Protein AF-E3RKB3-F1 (afdb_monomer_lite)

Organism: Pyrenophora teres f. teres (strain 0-1) (NCBI:txid861557)

Sequence (243 aa):
MAPPEIPTSLPSTELIAYSNAHNLIAEAATLCTIPTLTTMILAMVMAIATLICIILQVPLGLGKYTSVIQMDPVKYQHLLKTRYAHQIICNAAVTIMKISVAHFLLRFATMKAYRVIFYCLNSFLLAFMLACTGTLVRPAQFNYVSWNFGLRLPPLGNSTAKWFSKTTFGEFALFNAVINCLIDFLLAILPVPLIWQISLNLRTRISLLVILSLEIFAGATGVFRATVSNTTLQDPRRFVHNK

Foldseek 3Di:
DPDPDDPPPDPPVVVVVVVVVVVVVVVVVVVLCVVLVVLVVVLVVLVVVLVVLVVVLVVLQVPHDPVVSVVDLVSVLVNVVSVVVSVLSVLVSVLSVLVSVLSVLLVLPPDPVLNVVSCVLSVVLVVVSCVVVCVVVVDDPCPPPVRDPVQVDPDPDPDPPVDDDPLNVLVSLLVNLVSQLVSLVVSLPSCPVSPVVDPDDPVVVVVSNVVSVVSNVVSVVSNVVSVVVNVVSVCPCPPDDDD

InterPro domains:
  IPR049326 Rhodopsin domain, fungi [PF20684] (39-232)
  IPR052337 Satratoxin biosynthesis SC1 cluster protein 4-like [PTHR33048] (40-230)

Secondary structure (DSSP, 8-state):
-PPPPP-TTS-HHHHHHHHHHHHHHHHHHHHHHHHHHHHHHHHHHHHHHHHHHHHHHGGGTTTS-HHHHTT-HHHHHHHHHHHHHHHHHHHHHHHHHHHHHHHHHHTT--SHHHHHHHHHHHHHHHHHHHHHHHHHH--SSHHHHTT-GGG-STTS------PPPHHHHHHHHHHHHHHHHHHHHHHHHTHHHHHHHS---HHHHHHHHHHHHHHHHHHHHHHHHHHHHHHHHH-GGGG----

Radius of gyration: 25.49 Å; chains: 1; bounding box: 71×45×79 Å

pLDDT: mean 73.85, std 14.51, range [37.0, 91.94]

Structure (mmCIF, N/CA/C/O backbone):
data_AF-E3RKB3-F1
#
_entry.id   AF-E3RKB3-F1
#
loop_
_atom_site.group_PDB
_atom_site.id
_atom_site.type_symbol
_atom_site.label_atom_id
_atom_site.label_alt_id
_atom_site.label_comp_id
_atom_site.label_asym_id
_atom_site.label_entity_id
_atom_site.label_seq_id
_atom_site.pdbx_PDB_ins_code
_atom_site.Cartn_x
_atom_site.Cartn_y
_atom_site.Cartn_z
_atom_site.occupancy
_atom_site.B_iso_or_equiv
_atom_site.auth_seq_id
_atom_site.auth_comp_id
_atom_site.auth_asym_id
_atom_site.auth_atom_id
_atom_site.pdbx_PDB_model_num
ATOM 1 N N . MET A 1 1 ? -25.109 14.553 13.840 1.00 41.03 1 MET A N 1
ATOM 2 C CA . MET A 1 1 ? -25.335 14.354 15.283 1.00 41.03 1 MET A CA 1
ATOM 3 C C . MET A 1 1 ? -25.971 15.646 15.755 1.00 41.03 1 MET A C 1
ATOM 5 O O . MET A 1 1 ? -25.297 16.664 15.675 1.00 41.03 1 MET A O 1
ATOM 9 N N . ALA A 1 2 ? -27.273 15.659 16.039 1.00 37.00 2 ALA A N 1
ATOM 10 C CA . ALA A 1 2 ? -27.906 16.858 16.587 1.00 37.00 2 ALA A CA 1
ATOM 11 C C . ALA A 1 2 ? -27.299 17.140 17.977 1.00 37.00 2 ALA A C 1
ATOM 13 O O . ALA A 1 2 ? -26.976 16.169 18.671 1.00 37.00 2 ALA A O 1
ATOM 14 N N . PRO A 1 3 ? -27.070 18.408 18.360 1.00 48.56 3 PRO A N 1
ATOM 15 C CA . PRO A 1 3 ? -26.593 18.720 19.701 1.00 48.56 3 PRO A CA 1
ATOM 16 C C . PRO A 1 3 ? -27.639 18.259 20.734 1.00 48.56 3 PRO A C 1
ATOM 18 O O . PRO A 1 3 ? -28.833 18.436 20.487 1.00 48.56 3 PRO A O 1
ATOM 21 N N . PRO A 1 4 ? -27.225 17.625 21.845 1.00 58.22 4 PRO A N 1
ATOM 22 C CA . PRO A 1 4 ? -28.147 17.235 22.907 1.00 58.22 4 PRO A CA 1
ATOM 23 C C . PRO A 1 4 ? -28.783 18.484 23.535 1.00 58.22 4 PRO A C 1
ATOM 25 O O . PRO A 1 4 ? -28.107 19.495 23.727 1.00 58.22 4 PRO A O 1
ATOM 28 N N . GLU A 1 5 ? -30.086 18.423 23.820 1.00 56.94 5 GLU A N 1
ATOM 29 C CA . GLU A 1 5 ? -30.825 19.498 24.490 1.00 56.94 5 GLU A CA 1
ATOM 30 C C . GLU A 1 5 ? -30.182 19.810 25.850 1.00 56.94 5 GLU A C 1
ATOM 32 O O . GLU A 1 5 ? -29.972 18.919 26.675 1.00 56.94 5 GLU A O 1
ATOM 37 N N . ILE A 1 6 ? -29.834 21.081 26.067 1.00 60.50 6 ILE A N 1
ATOM 38 C CA . ILE A 1 6 ? -29.227 21.563 27.311 1.00 60.50 6 ILE A CA 1
ATOM 39 C C . ILE A 1 6 ? -30.313 21.522 28.398 1.00 60.50 6 ILE A C 1
ATOM 41 O O . ILE A 1 6 ? -31.318 22.222 28.251 1.00 60.50 6 ILE A O 1
ATOM 45 N N . PRO A 1 7 ? -30.154 20.755 29.494 1.00 58.47 7 PRO A N 1
ATOM 46 C CA . PRO A 1 7 ? -31.148 20.726 30.560 1.00 58.47 7 PRO A CA 1
ATOM 47 C C . PRO A 1 7 ? -31.173 22.091 31.260 1.00 58.47 7 PRO A C 1
ATOM 49 O O . PRO A 1 7 ? -30.215 22.481 31.925 1.00 58.47 7 PRO A O 1
ATOM 52 N N . THR A 1 8 ? -32.267 22.836 31.116 1.00 61.31 8 THR A N 1
ATOM 53 C CA . THR A 1 8 ? -32.413 24.224 31.598 1.00 61.31 8 THR A CA 1
ATOM 54 C C . THR A 1 8 ? -32.574 24.359 33.120 1.00 61.31 8 THR A C 1
ATOM 56 O O . THR A 1 8 ? -32.857 25.451 33.604 1.00 61.31 8 THR A O 1
ATOM 59 N N . SER A 1 9 ? -32.407 23.279 33.892 1.00 59.91 9 SER A N 1
ATOM 60 C CA . SER A 1 9 ? -32.662 23.230 35.342 1.00 59.91 9 SER A CA 1
ATOM 61 C C . SER A 1 9 ? -31.420 22.973 36.214 1.00 59.91 9 SER A C 1
ATOM 63 O O . SER A 1 9 ? -31.573 22.713 37.406 1.00 59.91 9 SER A O 1
ATOM 65 N N . LEU A 1 10 ? -30.203 22.998 35.654 1.00 63.06 10 LEU A N 1
ATOM 66 C CA . LEU A 1 10 ? -28.964 22.729 36.404 1.00 63.06 10 LEU A CA 1
ATOM 67 C C . LEU A 1 10 ? -28.398 24.001 37.083 1.00 63.06 10 LEU A C 1
ATOM 69 O O . LEU A 1 10 ? -28.405 25.069 36.465 1.00 63.06 10 LEU A O 1
ATOM 73 N N . PRO A 1 11 ? -27.881 23.915 38.330 1.00 72.50 11 PRO A N 1
ATOM 74 C CA . PRO A 1 11 ? -27.239 25.039 39.013 1.00 72.50 11 PRO A CA 1
ATOM 75 C C . PRO A 1 11 ? -26.019 25.565 38.234 1.00 72.50 11 PRO A C 1
ATOM 77 O O . PRO A 1 11 ? -25.348 24.815 37.526 1.00 72.50 11 PRO A O 1
ATOM 80 N N . SER A 1 12 ? -25.696 26.856 38.382 1.00 71.81 12 SER A N 1
ATOM 81 C CA . SER A 1 12 ? -24.670 27.554 37.578 1.00 71.81 12 SER A CA 1
ATOM 82 C C . SER A 1 12 ? -23.284 26.894 37.598 1.00 71.81 12 SER A C 1
ATOM 84 O O . SER A 1 12 ? -22.571 26.930 36.596 1.00 71.81 12 SER A O 1
ATOM 86 N N . THR A 1 13 ? -22.910 26.244 38.699 1.00 73.38 13 THR A N 1
ATOM 87 C CA . THR A 1 13 ? -21.654 25.493 38.847 1.00 73.38 13 THR A CA 1
ATOM 88 C C . THR A 1 13 ? -21.621 24.201 38.026 1.00 73.38 13 THR A C 1
ATOM 90 O O . THR A 1 13 ? -20.601 23.897 37.407 1.00 73.38 13 THR A O 1
ATOM 93 N N . GLU A 1 14 ? -22.733 23.471 37.954 1.00 74.50 14 GLU A N 1
ATOM 94 C CA . GLU A 1 14 ? -22.861 22.244 37.154 1.00 74.50 14 GLU A CA 1
ATOM 95 C C . GLU A 1 14 ? -22.870 22.559 35.650 1.00 74.50 14 GLU A C 1
ATOM 97 O O . GLU A 1 14 ? -22.319 21.811 34.845 1.00 74.50 14 GLU A O 1
ATOM 102 N N . LEU A 1 15 ? -23.425 23.713 35.266 1.00 72.75 15 LEU A N 1
ATOM 103 C CA . LEU A 1 15 ? -23.459 24.180 33.878 1.00 72.75 15 LEU A CA 1
ATOM 104 C C . LEU A 1 15 ? -22.054 24.524 33.348 1.00 72.75 15 LEU A C 1
ATOM 106 O O . LEU A 1 15 ? -21.723 24.213 32.202 1.00 72.75 15 LEU A O 1
ATOM 110 N N . ILE A 1 16 ? -21.199 25.103 34.199 1.00 75.88 16 ILE A N 1
ATOM 111 C CA . ILE A 1 16 ? -19.784 25.365 33.889 1.00 75.88 16 ILE A CA 1
ATOM 112 C C . ILE A 1 16 ? -19.007 24.047 33.783 1.00 75.88 16 ILE A C 1
ATOM 114 O O . ILE A 1 16 ? -18.231 23.868 32.843 1.00 75.88 16 ILE A O 1
ATOM 118 N N . ALA A 1 17 ? -19.237 23.102 34.699 1.00 76.06 17 ALA A N 1
ATOM 119 C CA . ALA A 1 17 ? -18.612 21.780 34.647 1.00 76.06 17 ALA A CA 1
ATOM 120 C C . ALA A 1 17 ? -19.007 21.009 33.375 1.00 76.06 17 ALA A C 1
ATOM 122 O O . ALA A 1 17 ? -18.146 20.426 32.716 1.00 76.06 17 ALA A O 1
ATOM 123 N N . TYR A 1 18 ? -20.282 21.073 32.981 1.00 73.06 18 TYR A N 1
ATOM 124 C CA . TYR A 1 18 ? -20.785 20.464 31.752 1.00 73.06 18 TYR A CA 1
ATOM 125 C C . TYR A 1 18 ? -20.182 21.106 30.495 1.00 73.06 18 TYR A C 1
ATOM 127 O O . TYR A 1 18 ? -19.703 20.392 29.616 1.00 73.06 18 TYR A O 1
ATOM 135 N N . SER A 1 19 ? -20.128 22.441 30.429 1.00 78.12 19 SER A N 1
ATOM 136 C CA . SER A 1 19 ? -19.496 23.179 29.324 1.00 78.12 19 SER A CA 1
ATOM 137 C C . SER A 1 19 ? -18.011 22.823 29.172 1.00 78.12 19 SER A C 1
ATOM 139 O O . SER A 1 19 ? -17.543 22.502 28.078 1.00 78.12 19 SER A O 1
ATOM 141 N N . ASN A 1 20 ? -17.276 22.765 30.287 1.00 82.19 20 ASN A N 1
ATOM 142 C CA . ASN A 1 20 ? -15.864 22.386 30.296 1.00 82.19 20 ASN A CA 1
ATOM 143 C C . ASN A 1 20 ? -15.653 20.926 29.878 1.00 82.19 20 ASN A C 1
ATOM 145 O O . ASN A 1 20 ? -14.744 20.643 29.100 1.00 82.19 20 ASN A O 1
ATOM 149 N N . ALA A 1 21 ? -16.502 20.003 30.338 1.00 78.44 21 ALA A N 1
ATOM 150 C CA . ALA A 1 21 ? -16.457 18.604 29.921 1.00 78.44 21 ALA A CA 1
ATOM 151 C C . ALA A 1 21 ? -16.726 18.452 28.416 1.00 78.44 21 ALA A C 1
ATOM 153 O O . ALA A 1 21 ? -16.034 17.695 27.737 1.00 78.44 21 ALA A O 1
ATOM 154 N N . HIS A 1 22 ? -17.680 19.208 27.871 1.00 74.19 22 HIS A N 1
ATOM 155 C CA . HIS A 1 22 ? -17.987 19.200 26.442 1.00 74.19 22 HIS A CA 1
ATOM 156 C C . HIS A 1 22 ? -16.811 19.720 25.600 1.00 74.19 22 HIS A C 1
ATOM 158 O O . HIS A 1 22 ? -16.481 19.128 24.570 1.00 74.19 22 HIS A O 1
ATOM 164 N N . ASN A 1 23 ? -16.135 20.774 26.069 1.00 77.62 23 ASN A N 1
ATOM 165 C CA . ASN A 1 23 ? -14.934 21.316 25.432 1.00 77.62 23 ASN A CA 1
ATOM 166 C C . ASN A 1 23 ? -13.754 20.333 25.504 1.00 77.62 23 ASN A C 1
ATOM 168 O O . ASN A 1 23 ? -13.088 20.117 24.498 1.00 77.62 23 ASN A O 1
ATOM 172 N N . LEU A 1 24 ? -13.558 19.654 26.638 1.00 77.56 24 LEU A N 1
ATOM 173 C CA . LEU A 1 24 ? -12.548 18.600 26.809 1.00 77.56 24 LEU A CA 1
ATOM 174 C C . LEU A 1 24 ? -12.782 17.403 25.879 1.00 77.56 24 LEU A C 1
ATOM 176 O O . LEU A 1 24 ? -11.840 16.868 25.297 1.00 77.56 24 LEU A O 1
ATOM 180 N N . ILE A 1 25 ? -14.037 16.979 25.710 1.00 77.56 25 ILE A N 1
ATOM 181 C CA . ILE A 1 25 ? -14.397 15.900 24.781 1.00 77.56 25 ILE A CA 1
ATOM 182 C C . ILE A 1 25 ? -14.156 16.345 23.332 1.00 77.56 25 ILE A C 1
ATOM 184 O O . ILE A 1 25 ? -13.659 15.555 22.525 1.00 77.56 25 ILE A O 1
ATOM 188 N N . ALA A 1 26 ? -14.466 17.602 23.001 1.00 72.62 26 ALA A N 1
ATOM 189 C CA . ALA A 1 26 ? -14.193 18.172 21.687 1.00 72.62 26 ALA A CA 1
ATOM 190 C C . ALA A 1 26 ? -12.683 18.257 21.405 1.00 72.62 26 ALA A C 1
ATOM 192 O O . ALA A 1 26 ? -12.251 17.821 20.339 1.00 72.62 26 ALA A O 1
ATOM 193 N N . GLU A 1 27 ? -11.875 18.722 22.360 1.00 74.56 27 GLU A N 1
ATOM 194 C CA . GLU A 1 27 ? -10.413 18.761 22.246 1.00 74.56 27 GLU A CA 1
ATOM 195 C C . GLU A 1 27 ? -9.796 17.363 22.140 1.00 74.56 27 GLU A C 1
ATOM 197 O O . GLU A 1 27 ? -8.928 17.126 21.305 1.00 74.56 27 GLU A O 1
ATOM 202 N N . ALA A 1 28 ? -10.268 16.388 22.918 1.00 71.00 28 ALA A N 1
ATOM 203 C CA . ALA A 1 28 ? -9.791 15.011 22.806 1.00 71.00 28 ALA A CA 1
ATOM 204 C C . ALA A 1 28 ? -10.140 14.392 21.437 1.00 71.00 28 ALA A C 1
ATOM 206 O O . ALA A 1 28 ? -9.344 13.646 20.854 1.00 71.00 28 ALA A O 1
ATOM 207 N N . ALA A 1 29 ? -11.317 14.715 20.892 1.00 68.81 29 ALA A N 1
ATOM 208 C CA . ALA A 1 29 ? -11.740 14.267 19.570 1.00 68.81 29 ALA A CA 1
ATOM 209 C C . ALA A 1 29 ? -10.933 14.931 18.440 1.00 68.81 29 ALA A C 1
ATOM 211 O O . ALA A 1 29 ? -10.571 14.258 17.467 1.00 68.81 29 ALA A O 1
ATOM 212 N N . THR A 1 30 ? -10.605 16.222 18.555 1.00 67.44 30 THR A N 1
ATOM 213 C CA . THR A 1 30 ? -9.738 16.908 17.586 1.00 67.44 30 THR A CA 1
ATOM 214 C C . THR A 1 30 ? -8.313 16.365 17.658 1.00 67.44 30 THR A C 1
ATOM 216 O O . THR A 1 30 ? -7.771 15.977 16.625 1.00 67.44 30 THR A O 1
ATOM 219 N N . LEU A 1 31 ? -7.740 16.181 18.853 1.00 70.81 31 LEU A N 1
ATOM 220 C CA . LEU A 1 31 ? -6.393 15.619 19.017 1.00 70.81 31 LEU A CA 1
ATOM 221 C C . LEU A 1 31 ? -6.257 14.219 18.392 1.00 70.81 31 LEU A C 1
ATOM 223 O O . LEU A 1 31 ? -5.243 13.896 17.776 1.00 70.81 31 LEU A O 1
ATOM 227 N N . CYS A 1 32 ? -7.304 13.396 18.502 1.00 69.75 32 CYS A N 1
ATOM 228 C CA . CYS A 1 32 ? -7.340 12.049 17.931 1.00 69.75 32 CYS A CA 1
ATOM 229 C C . CYS A 1 32 ? -7.502 12.038 16.397 1.00 69.75 32 CYS A C 1
ATOM 231 O O . CYS A 1 32 ? -7.043 11.106 15.735 1.00 69.75 32 CYS A O 1
ATOM 233 N N . THR A 1 33 ? -8.122 13.066 15.805 1.00 73.50 33 THR A N 1
ATOM 234 C CA . THR A 1 33 ? -8.370 13.135 14.352 1.00 73.50 33 THR A CA 1
ATOM 235 C C . THR A 1 33 ? -7.209 13.739 13.562 1.00 73.50 33 THR A C 1
ATOM 237 O O . THR A 1 33 ? -6.981 13.326 12.423 1.00 73.50 33 THR A O 1
ATOM 240 N N . ILE A 1 34 ? -6.406 14.620 14.160 1.00 77.06 34 ILE A N 1
ATOM 241 C CA . ILE A 1 34 ? -5.202 15.203 13.540 1.00 77.06 34 ILE A CA 1
ATOM 242 C C . ILE A 1 34 ? -4.270 14.152 12.892 1.00 77.06 34 ILE A C 1
ATOM 244 O O . ILE A 1 34 ? -3.980 14.302 11.703 1.00 77.06 34 ILE A O 1
ATOM 248 N N . PRO A 1 35 ? -3.838 13.064 13.570 1.00 75.25 35 PRO A N 1
ATOM 249 C CA . PRO A 1 35 ? -2.927 12.082 12.965 1.00 75.25 35 PRO A CA 1
ATOM 250 C C . PRO A 1 35 ? -3.547 11.318 11.784 1.00 75.25 35 PRO A C 1
ATOM 252 O O . PRO A 1 35 ? -2.842 10.875 10.876 1.00 75.25 35 PRO A O 1
ATOM 255 N N . THR A 1 36 ? -4.874 11.171 11.758 1.00 78.94 36 THR A N 1
ATOM 256 C CA . THR A 1 36 ? -5.564 10.542 10.622 1.00 78.94 36 THR A CA 1
ATOM 257 C C . THR A 1 36 ? -5.598 11.463 9.404 1.00 78.94 36 THR A C 1
ATOM 259 O O . THR A 1 36 ? -5.411 11.011 8.281 1.00 78.94 36 THR A O 1
ATOM 262 N N . LEU A 1 37 ? -5.773 12.770 9.604 1.00 83.12 37 LEU A N 1
ATOM 263 C CA . LEU A 1 37 ? -5.808 13.735 8.506 1.00 83.12 37 LEU A CA 1
ATOM 264 C C . LEU A 1 37 ? -4.422 13.929 7.885 1.00 83.12 37 LEU A C 1
ATOM 266 O O . LEU A 1 37 ? -4.297 13.966 6.662 1.00 83.12 37 LEU A O 1
ATOM 270 N N . THR A 1 38 ? -3.372 13.988 8.706 1.00 85.56 38 THR A N 1
ATOM 271 C CA . THR A 1 38 ? -1.994 14.134 8.215 1.00 85.56 38 THR A CA 1
ATOM 272 C C . THR A 1 38 ? -1.552 12.929 7.387 1.00 85.56 38 THR A C 1
ATOM 274 O O . THR A 1 38 ? -0.963 13.106 6.321 1.00 85.56 38 THR A O 1
ATOM 277 N N . THR A 1 39 ? -1.884 11.710 7.821 1.00 85.88 39 THR A N 1
ATOM 278 C CA . THR A 1 39 ? -1.573 10.477 7.075 1.00 85.88 39 THR A CA 1
ATOM 279 C C . THR A 1 39 ? -2.338 10.386 5.752 1.00 85.88 39 THR A C 1
ATOM 281 O O . THR A 1 39 ? -1.745 10.009 4.740 1.00 85.88 39 THR A O 1
ATOM 284 N N . MET A 1 40 ? -3.597 10.835 5.708 1.00 87.69 40 MET A N 1
ATOM 285 C CA . MET A 1 40 ? -4.391 10.889 4.471 1.00 87.69 40 MET A CA 1
ATOM 286 C C . MET A 1 40 ? -3.845 11.905 3.462 1.00 87.69 40 MET A C 1
ATOM 288 O O . MET A 1 40 ? -3.712 11.583 2.282 1.00 87.69 40 MET A O 1
ATOM 292 N N . ILE A 1 41 ? -3.481 13.111 3.912 1.00 89.94 41 ILE A N 1
ATOM 293 C CA . ILE A 1 41 ? -2.880 14.137 3.044 1.00 89.94 41 ILE A CA 1
ATOM 294 C C . ILE A 1 41 ? -1.548 13.633 2.483 1.00 89.94 41 ILE A C 1
ATOM 296 O O . ILE A 1 41 ? -1.295 13.749 1.283 1.00 89.94 41 ILE A O 1
ATOM 300 N N . LEU A 1 42 ? -0.716 13.016 3.325 1.00 89.62 42 LEU A N 1
ATOM 301 C CA . LEU A 1 42 ? 0.558 12.450 2.893 1.00 89.62 42 LEU A CA 1
ATOM 302 C C . LEU A 1 42 ? 0.364 11.345 1.843 1.00 89.62 42 LEU A C 1
ATOM 304 O O . LEU A 1 42 ? 1.071 11.329 0.835 1.00 89.62 42 LEU A O 1
ATOM 308 N N . ALA A 1 43 ? -0.616 10.457 2.034 1.00 87.56 43 ALA A N 1
ATOM 309 C CA . ALA A 1 43 ? -0.947 9.420 1.059 1.00 87.56 43 ALA A CA 1
ATOM 310 C C . ALA A 1 43 ? -1.376 10.018 -0.293 1.00 87.56 43 ALA A C 1
ATOM 312 O O . ALA A 1 43 ? -0.926 9.548 -1.339 1.00 87.56 43 ALA A O 1
ATOM 313 N N . MET A 1 44 ? -2.176 11.091 -0.289 1.00 89.62 44 MET A N 1
ATOM 314 C CA . MET A 1 44 ? -2.581 11.790 -1.514 1.00 89.62 44 MET A CA 1
ATOM 315 C C . MET A 1 44 ? -1.390 12.405 -2.252 1.00 89.62 44 MET A C 1
ATOM 317 O O . MET A 1 44 ? -1.258 12.219 -3.461 1.00 89.62 44 MET A O 1
ATOM 321 N N . VAL A 1 45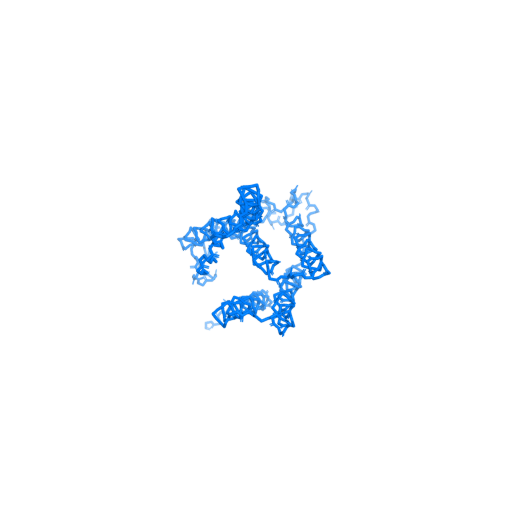 ? -0.490 13.087 -1.537 1.00 91.94 45 VAL A N 1
ATOM 322 C CA . VAL A 1 45 ? 0.723 13.676 -2.131 1.00 91.94 45 VAL A CA 1
ATOM 323 C C . VAL A 1 45 ? 1.590 12.595 -2.778 1.00 91.94 45 VAL A C 1
ATOM 325 O O . VAL A 1 45 ? 2.053 12.760 -3.908 1.00 91.94 45 VAL A O 1
ATOM 328 N N . MET A 1 46 ? 1.760 11.454 -2.109 1.00 88.56 46 MET A N 1
ATOM 329 C CA . MET A 1 46 ? 2.538 10.333 -2.641 1.00 88.56 46 MET A CA 1
ATOM 330 C C . MET A 1 46 ? 1.858 9.665 -3.841 1.00 88.56 46 MET A C 1
ATOM 332 O O . MET A 1 46 ? 2.537 9.313 -4.807 1.00 88.56 46 MET A O 1
ATOM 336 N N . ALA A 1 47 ? 0.530 9.544 -3.841 1.00 88.00 47 ALA A N 1
ATOM 337 C CA . ALA A 1 47 ? -0.218 9.048 -4.994 1.00 88.00 47 ALA A CA 1
ATOM 338 C C . ALA A 1 47 ? -0.033 9.963 -6.217 1.00 88.00 47 ALA A C 1
ATOM 340 O O . ALA A 1 47 ? 0.281 9.483 -7.309 1.00 88.00 47 ALA A O 1
ATOM 341 N N . ILE A 1 48 ? -0.113 11.283 -6.028 1.00 91.12 48 ILE A N 1
ATOM 342 C CA . ILE A 1 48 ? 0.155 12.270 -7.086 1.00 91.12 48 ILE A CA 1
ATOM 343 C C . ILE A 1 48 ? 1.594 12.132 -7.596 1.00 91.12 48 ILE A C 1
ATOM 345 O O . ILE A 1 48 ? 1.815 12.093 -8.807 1.00 91.12 48 ILE A O 1
ATOM 349 N N . ALA A 1 49 ? 2.571 11.973 -6.701 1.00 89.12 49 ALA A N 1
ATOM 350 C CA . ALA A 1 49 ? 3.962 11.750 -7.088 1.00 89.12 49 ALA A CA 1
ATOM 351 C C . ALA A 1 49 ? 4.123 10.488 -7.955 1.00 89.12 49 ALA A C 1
ATOM 353 O O . ALA A 1 49 ? 4.787 10.533 -8.992 1.00 89.12 49 ALA A O 1
ATOM 354 N N . THR A 1 50 ? 3.466 9.375 -7.599 1.00 87.38 50 THR A N 1
ATOM 355 C CA . THR A 1 50 ? 3.506 8.155 -8.425 1.00 87.38 50 THR A CA 1
ATOM 356 C C . THR A 1 50 ? 2.882 8.360 -9.803 1.00 87.38 50 THR A C 1
ATOM 358 O O . THR A 1 50 ? 3.434 7.862 -10.787 1.00 87.38 50 THR A O 1
ATOM 361 N N . LEU A 1 51 ? 1.796 9.134 -9.902 1.00 89.06 51 LEU A N 1
ATOM 362 C CA . LEU A 1 51 ? 1.151 9.469 -11.170 1.00 89.06 51 LEU A CA 1
ATOM 363 C C . LEU A 1 51 ? 2.073 10.312 -12.060 1.00 89.06 51 LEU A C 1
ATOM 365 O O . LEU A 1 51 ? 2.267 9.977 -13.228 1.00 89.06 51 LEU A O 1
ATOM 369 N N . ILE A 1 52 ? 2.712 11.342 -11.499 1.00 89.31 52 ILE A N 1
ATOM 370 C CA . ILE A 1 52 ? 3.709 12.161 -12.205 1.00 89.31 52 ILE A CA 1
ATOM 371 C C . ILE A 1 52 ? 4.843 11.274 -12.726 1.00 89.31 52 ILE A C 1
ATOM 373 O O . ILE A 1 52 ? 5.222 11.372 -13.893 1.00 89.31 52 ILE A O 1
ATOM 377 N N . CYS A 1 53 ? 5.345 10.343 -11.908 1.00 85.75 53 CYS A N 1
ATOM 378 C CA . CYS A 1 53 ? 6.369 9.404 -12.353 1.00 85.75 53 CYS A CA 1
ATOM 379 C C . CYS A 1 53 ? 5.901 8.530 -13.526 1.00 85.75 53 CYS A C 1
ATOM 381 O O . CYS A 1 53 ? 6.720 8.224 -14.391 1.00 85.75 53 CYS A O 1
ATOM 383 N N . ILE A 1 54 ? 4.630 8.110 -13.575 1.00 85.81 54 ILE A N 1
ATOM 384 C CA . ILE A 1 54 ? 4.069 7.349 -14.710 1.00 85.81 54 ILE A CA 1
ATOM 385 C C . ILE A 1 54 ? 3.996 8.227 -15.960 1.00 85.81 54 ILE A C 1
ATOM 387 O O . ILE A 1 54 ? 4.373 7.770 -17.036 1.00 85.81 54 ILE A O 1
ATOM 391 N N . ILE A 1 55 ? 3.580 9.486 -15.827 1.00 86.88 55 ILE A N 1
ATOM 392 C CA . ILE A 1 55 ? 3.492 10.428 -16.951 1.00 86.88 55 ILE A CA 1
ATOM 393 C C . ILE A 1 55 ? 4.877 10.679 -17.556 1.00 86.88 55 ILE A C 1
ATOM 395 O O . ILE A 1 55 ? 5.040 10.579 -18.769 1.00 86.88 55 ILE A O 1
ATOM 399 N N . LEU A 1 56 ? 5.900 10.898 -16.723 1.00 84.56 56 LEU A N 1
ATOM 400 C CA . LEU A 1 56 ? 7.292 11.072 -17.168 1.00 84.56 56 LEU A CA 1
ATOM 401 C C . LEU A 1 56 ? 7.841 9.851 -17.913 1.00 84.56 56 LEU A C 1
ATOM 403 O O . LEU A 1 56 ? 8.763 9.958 -18.716 1.00 84.56 56 LEU A O 1
ATOM 407 N N . GLN A 1 57 ? 7.269 8.684 -17.649 1.00 80.88 57 GLN A N 1
ATOM 408 C CA . GLN A 1 57 ? 7.646 7.414 -18.242 1.00 80.88 57 GLN A CA 1
ATOM 409 C C . GLN A 1 57 ? 7.031 7.194 -19.635 1.00 80.88 57 GLN A C 1
ATOM 411 O O . GLN A 1 57 ? 7.652 6.536 -20.470 1.00 80.88 57 GLN A O 1
ATOM 416 N N . VAL A 1 58 ? 5.858 7.766 -19.924 1.00 82.75 58 VAL A N 1
ATOM 417 C CA . VAL A 1 58 ? 5.179 7.663 -21.232 1.00 82.75 58 VAL A CA 1
ATOM 418 C C . VAL A 1 58 ? 6.088 8.037 -22.419 1.00 82.75 58 VAL A C 1
ATOM 420 O O . VAL A 1 58 ? 6.238 7.201 -23.316 1.00 82.75 58 VAL A O 1
ATOM 423 N N . PRO A 1 59 ? 6.766 9.206 -22.447 1.00 78.94 59 PRO A N 1
ATOM 424 C CA . PRO A 1 59 ? 7.612 9.588 -23.584 1.00 78.94 59 PRO A CA 1
ATOM 425 C C . PRO A 1 59 ? 8.856 8.701 -23.750 1.00 78.94 59 PRO A C 1
ATOM 427 O O . PRO A 1 59 ? 9.408 8.614 -24.844 1.00 78.94 59 PRO A O 1
ATOM 430 N N . LEU A 1 60 ? 9.275 7.994 -22.695 1.00 71.31 60 LEU A N 1
ATOM 431 C CA . LEU A 1 60 ? 10.411 7.065 -22.720 1.00 71.31 60 LEU A CA 1
ATOM 432 C C . LEU A 1 60 ? 10.069 5.714 -23.376 1.00 71.31 60 LEU A C 1
ATOM 434 O O . LEU A 1 60 ? 10.941 4.858 -23.500 1.00 71.31 60 LEU A O 1
ATOM 438 N N . GLY A 1 61 ? 8.822 5.518 -23.820 1.00 67.19 61 GLY A N 1
ATOM 439 C CA . GLY A 1 61 ? 8.376 4.300 -24.497 1.00 67.19 61 GLY A CA 1
ATOM 440 C C . GLY A 1 61 ? 7.581 3.349 -23.607 1.00 67.19 61 GLY A C 1
ATOM 441 O O . GLY A 1 61 ? 7.438 2.176 -23.950 1.00 67.19 61 GLY A O 1
ATOM 442 N N . LEU A 1 62 ? 7.038 3.820 -22.479 1.00 67.38 62 LEU A N 1
ATOM 443 C CA . LEU A 1 62 ? 6.116 3.011 -21.687 1.00 67.38 62 LEU A CA 1
ATOM 444 C C . LEU A 1 62 ? 4.938 2.517 -22.537 1.00 67.38 62 LEU A C 1
ATOM 446 O O . LEU A 1 62 ? 4.221 3.319 -23.122 1.00 67.38 62 LEU A O 1
ATOM 450 N N . GLY A 1 63 ? 4.736 1.197 -22.588 1.00 63.41 63 GLY A N 1
ATOM 451 C CA . GLY A 1 63 ? 3.641 0.574 -23.342 1.00 63.41 63 GLY A CA 1
ATOM 452 C C . GLY A 1 63 ? 3.981 0.184 -24.786 1.00 63.41 63 GLY A C 1
ATOM 453 O O . GLY A 1 63 ? 3.181 -0.498 -25.419 1.00 63.41 63 GLY A O 1
ATOM 454 N N . LYS A 1 64 ? 5.166 0.536 -25.305 1.00 65.88 64 LYS A N 1
ATOM 455 C CA . LYS A 1 64 ? 5.671 -0.020 -26.573 1.00 65.88 64 LYS A CA 1
ATOM 456 C C . LYS A 1 64 ? 6.259 -1.416 -26.355 1.00 65.88 64 LYS A C 1
ATOM 458 O O . LYS A 1 64 ? 6.758 -1.724 -25.272 1.00 65.88 64 LYS A O 1
ATOM 463 N N . TYR A 1 65 ? 6.220 -2.254 -27.395 1.00 60.75 65 TYR A N 1
ATOM 464 C CA . TYR A 1 65 ? 6.860 -3.570 -27.374 1.00 60.75 65 TYR A CA 1
ATOM 465 C C . TYR A 1 65 ? 8.328 -3.435 -26.956 1.00 60.75 65 TYR A C 1
ATOM 467 O O . TYR A 1 65 ? 9.071 -2.625 -27.513 1.00 60.75 65 TYR A O 1
ATOM 475 N N . THR A 1 66 ? 8.746 -4.236 -25.975 1.00 59.81 66 THR A N 1
ATOM 476 C CA . THR A 1 66 ? 10.103 -4.210 -25.406 1.00 59.81 66 THR A CA 1
ATOM 477 C C . THR A 1 66 ? 11.187 -4.389 -26.470 1.00 59.81 66 THR A C 1
ATOM 479 O O . THR A 1 66 ? 12.256 -3.802 -26.335 1.00 59.81 66 THR A O 1
ATOM 482 N N . SER A 1 67 ? 10.889 -5.102 -27.561 1.00 56.69 67 SER A N 1
ATOM 483 C CA . SER A 1 67 ? 11.770 -5.276 -28.722 1.00 56.69 67 SER A CA 1
ATOM 484 C C . SER A 1 67 ? 12.056 -3.978 -29.487 1.00 56.69 67 SER A C 1
ATOM 486 O O . SER A 1 67 ? 13.173 -3.783 -29.954 1.00 56.69 67 SER A O 1
ATOM 488 N N . VAL A 1 68 ? 11.091 -3.056 -29.575 1.00 59.69 68 VAL A N 1
ATOM 489 C CA . VAL A 1 68 ? 11.253 -1.757 -30.261 1.00 59.69 68 VAL A CA 1
ATOM 490 C C . VAL A 1 68 ? 12.067 -0.785 -29.406 1.00 59.69 68 VAL A C 1
ATOM 492 O O . VAL A 1 68 ? 12.817 0.035 -29.923 1.00 59.69 68 VAL A O 1
ATOM 495 N N . ILE A 1 69 ? 11.949 -0.889 -28.082 1.00 59.97 69 ILE A N 1
ATOM 496 C CA . ILE A 1 69 ? 12.677 -0.033 -27.136 1.00 59.97 69 ILE A CA 1
ATOM 497 C C . ILE A 1 69 ? 14.142 -0.478 -27.028 1.00 59.97 69 ILE A C 1
ATOM 499 O O . ILE A 1 69 ? 15.029 0.356 -26.891 1.00 59.97 69 ILE A O 1
ATOM 503 N N . GLN A 1 70 ? 14.410 -1.782 -27.142 1.00 61.22 70 GLN A N 1
ATOM 504 C CA . GLN A 1 70 ? 15.767 -2.339 -27.117 1.00 61.22 70 GLN A CA 1
ATOM 505 C C . GLN A 1 70 ? 16.627 -1.948 -28.329 1.00 61.22 70 GLN A C 1
ATOM 507 O O . GLN A 1 70 ? 17.848 -2.053 -28.242 1.00 61.22 70 GLN A O 1
ATOM 512 N N . MET A 1 71 ? 16.025 -1.474 -29.427 1.00 60.78 71 MET A N 1
ATOM 513 C CA . MET A 1 71 ? 16.766 -0.976 -30.593 1.00 60.78 71 MET A CA 1
ATOM 514 C C . MET A 1 71 ? 17.470 0.368 -30.336 1.00 60.78 71 MET A C 1
ATOM 516 O O . MET A 1 71 ? 18.445 0.671 -31.015 1.00 60.78 71 MET A O 1
ATOM 520 N N . ASP A 1 72 ? 17.014 1.159 -29.357 1.00 70.81 72 ASP A N 1
ATOM 521 C CA . ASP A 1 72 ? 17.620 2.444 -28.981 1.00 70.81 72 ASP A CA 1
ATOM 522 C C . ASP A 1 72 ? 18.240 2.324 -27.572 1.00 70.81 72 ASP A C 1
ATOM 524 O O . ASP A 1 72 ? 17.539 2.454 -26.558 1.00 70.81 72 ASP A O 1
ATOM 528 N N . PRO A 1 73 ? 19.552 2.028 -27.469 1.00 68.69 73 PRO A N 1
ATOM 529 C CA . PRO A 1 73 ? 20.184 1.699 -26.194 1.00 68.69 73 PRO A CA 1
ATOM 530 C C . PRO A 1 73 ? 20.179 2.877 -25.212 1.00 68.69 73 PRO A C 1
ATOM 532 O O . PRO A 1 73 ? 20.090 2.655 -24.004 1.00 68.69 73 PRO A O 1
ATOM 535 N N . VAL A 1 74 ? 20.206 4.120 -25.707 1.00 73.50 74 VAL A N 1
ATOM 536 C CA . VAL A 1 74 ? 20.207 5.333 -24.875 1.00 73.50 74 VAL A CA 1
ATOM 537 C C . VAL A 1 74 ? 18.831 5.542 -24.240 1.00 73.50 74 VAL A C 1
ATOM 539 O O . VAL A 1 74 ? 18.723 5.700 -23.021 1.00 73.50 74 VAL A O 1
ATOM 542 N N . LYS A 1 75 ? 17.747 5.462 -25.022 1.00 71.44 75 LYS A N 1
ATOM 543 C CA . LYS A 1 75 ? 16.380 5.565 -24.476 1.00 71.44 75 LYS A CA 1
ATOM 544 C C . LYS A 1 75 ? 16.055 4.420 -23.526 1.00 71.44 75 LYS A C 1
ATOM 546 O O . LYS A 1 75 ? 15.417 4.646 -22.498 1.00 71.44 75 LYS A O 1
ATOM 551 N N . TYR A 1 76 ? 16.536 3.214 -23.819 1.00 71.12 76 TYR A N 1
ATOM 552 C CA . TYR A 1 76 ? 16.352 2.059 -22.947 1.00 71.12 76 TYR A CA 1
ATOM 553 C C . TYR A 1 76 ? 17.032 2.248 -21.580 1.00 71.12 76 TYR A C 1
ATOM 555 O O . TYR A 1 76 ? 16.415 1.973 -20.551 1.00 71.12 76 TYR A O 1
ATOM 563 N N . GLN A 1 77 ? 18.251 2.796 -21.533 1.00 71.75 77 GLN A N 1
ATOM 564 C CA . GLN A 1 77 ? 18.930 3.128 -20.271 1.00 71.75 77 GLN A CA 1
ATOM 565 C C . GLN A 1 77 ? 18.137 4.134 -19.432 1.00 71.75 77 GLN A C 1
ATOM 567 O O . GLN A 1 77 ? 17.928 3.913 -18.235 1.00 71.75 77 GLN A O 1
ATOM 572 N N . HIS A 1 78 ? 17.660 5.218 -20.052 1.00 75.00 78 HIS A N 1
ATOM 573 C CA . HIS A 1 78 ? 16.839 6.213 -19.363 1.00 75.00 78 HIS A CA 1
ATOM 574 C C . HIS A 1 78 ? 15.518 5.620 -18.866 1.00 75.00 78 HIS A C 1
ATOM 576 O O . HIS A 1 78 ? 15.123 5.886 -17.731 1.00 75.00 78 HIS A O 1
ATOM 582 N N . LEU A 1 79 ? 14.862 4.770 -19.663 1.00 77.00 79 LEU A N 1
ATOM 583 C CA . LEU A 1 79 ? 13.639 4.087 -19.254 1.00 77.00 79 LEU A CA 1
ATOM 584 C C . LEU A 1 79 ? 13.885 3.215 -18.028 1.00 77.00 79 LEU A C 1
ATOM 586 O O . LEU A 1 79 ? 13.124 3.291 -17.064 1.00 77.00 79 LEU A O 1
ATOM 590 N N . LEU A 1 80 ? 14.942 2.403 -18.030 1.00 74.31 80 LEU A N 1
ATOM 591 C CA . LEU A 1 80 ? 15.183 1.506 -16.913 1.00 74.31 80 LEU A CA 1
ATOM 592 C C . LEU A 1 80 ? 15.562 2.271 -15.626 1.00 74.31 80 LEU A C 1
ATOM 594 O O . LEU A 1 80 ? 15.082 1.915 -14.547 1.00 74.31 80 LEU A O 1
ATOM 598 N N . LYS A 1 81 ? 16.340 3.360 -15.730 1.00 76.38 81 LYS A N 1
ATOM 599 C CA . LYS A 1 81 ? 16.660 4.240 -14.591 1.00 76.38 81 LYS A CA 1
ATOM 600 C C . LYS A 1 81 ? 15.392 4.845 -13.986 1.00 76.38 81 LYS A C 1
ATOM 602 O O . LYS A 1 81 ? 15.198 4.797 -12.770 1.00 76.38 81 LYS A O 1
ATOM 607 N N . THR A 1 82 ? 14.500 5.358 -14.831 1.00 78.38 82 THR A N 1
ATOM 608 C CA . THR A 1 82 ? 13.222 5.934 -14.393 1.00 78.38 82 THR A CA 1
ATOM 609 C C . THR A 1 82 ? 12.295 4.868 -13.803 1.00 78.38 82 THR A C 1
ATOM 611 O O . THR A 1 82 ? 11.622 5.122 -12.807 1.00 78.38 82 THR A O 1
ATOM 614 N N . ARG A 1 83 ? 12.298 3.643 -14.343 1.00 78.19 83 ARG A N 1
ATOM 615 C CA . ARG A 1 83 ? 11.543 2.501 -13.801 1.00 78.19 83 ARG A CA 1
ATOM 616 C C . ARG A 1 83 ? 11.998 2.104 -12.404 1.00 78.19 83 ARG A C 1
ATOM 618 O O . ARG A 1 83 ? 11.160 1.834 -11.549 1.00 78.19 83 ARG A O 1
ATOM 625 N N . TYR A 1 84 ? 13.303 2.095 -12.166 1.00 79.25 84 TYR A N 1
ATOM 626 C CA . TYR A 1 84 ? 13.857 1.798 -10.851 1.00 79.25 84 TYR A CA 1
ATOM 627 C C . TYR A 1 84 ? 13.480 2.864 -9.817 1.00 79.25 84 TYR A C 1
ATOM 629 O O . TYR A 1 84 ? 12.991 2.526 -8.740 1.00 79.25 84 TYR A O 1
ATOM 637 N N . ALA A 1 85 ? 13.603 4.148 -10.171 1.00 81.62 85 ALA A N 1
ATOM 638 C CA . ALA A 1 85 ? 13.153 5.246 -9.315 1.00 81.62 85 ALA A CA 1
ATOM 639 C C . ALA A 1 85 ? 11.644 5.160 -9.018 1.00 81.62 85 ALA A C 1
ATOM 641 O O . ALA A 1 85 ? 11.225 5.271 -7.867 1.00 81.62 85 ALA A O 1
ATOM 642 N N . HIS A 1 86 ? 10.832 4.878 -10.040 1.00 85.12 86 HIS A N 1
ATOM 643 C CA . HIS A 1 86 ? 9.394 4.685 -9.882 1.00 85.12 86 HIS A CA 1
ATOM 644 C C . HIS A 1 86 ? 9.066 3.524 -8.937 1.00 85.12 86 HIS A C 1
ATOM 646 O O . HIS A 1 86 ? 8.166 3.659 -8.115 1.00 85.12 86 HIS A O 1
ATOM 652 N N . GLN A 1 87 ? 9.781 2.398 -9.018 1.00 82.50 87 GLN A N 1
ATOM 653 C CA . GLN A 1 87 ? 9.536 1.247 -8.148 1.00 82.50 87 GLN A CA 1
ATOM 654 C C . GLN A 1 87 ? 9.738 1.600 -6.667 1.00 82.50 87 GLN A C 1
ATOM 656 O O . GLN A 1 87 ? 8.916 1.205 -5.846 1.00 82.50 87 GLN A O 1
ATOM 661 N N . ILE A 1 88 ? 10.772 2.377 -6.324 1.00 84.00 88 ILE A N 1
ATOM 662 C CA . ILE A 1 88 ? 11.028 2.821 -4.941 1.00 84.00 88 ILE A CA 1
ATOM 663 C C . ILE A 1 88 ? 9.910 3.752 -4.452 1.00 84.00 88 ILE A C 1
ATOM 665 O O . ILE A 1 88 ? 9.373 3.555 -3.362 1.00 84.00 88 ILE A O 1
ATOM 669 N N . ILE A 1 89 ? 9.527 4.735 -5.272 1.00 86.12 89 ILE A N 1
ATOM 670 C CA . ILE A 1 89 ? 8.477 5.707 -4.931 1.00 86.12 89 ILE A CA 1
ATOM 671 C C . ILE A 1 89 ? 7.123 5.006 -4.776 1.00 86.12 89 ILE A C 1
ATOM 673 O O . ILE A 1 89 ? 6.406 5.253 -3.811 1.00 86.12 89 ILE A O 1
ATOM 677 N N . CYS A 1 90 ? 6.787 4.096 -5.693 1.00 85.25 90 CYS A N 1
ATOM 678 C CA . CYS A 1 90 ? 5.556 3.311 -5.644 1.00 85.25 90 CYS A CA 1
ATOM 679 C C . CYS A 1 90 ? 5.514 2.424 -4.396 1.00 85.25 90 CYS A C 1
ATOM 681 O O . CYS A 1 90 ? 4.490 2.365 -3.719 1.00 85.25 90 CYS A O 1
ATOM 683 N N . ASN A 1 91 ? 6.641 1.807 -4.036 1.00 84.50 91 ASN A N 1
ATOM 684 C CA . ASN A 1 91 ? 6.737 1.000 -2.828 1.00 84.50 91 ASN A CA 1
ATOM 685 C C . ASN A 1 91 ? 6.463 1.819 -1.557 1.00 84.50 91 ASN A C 1
ATOM 687 O O . ASN A 1 91 ? 5.685 1.394 -0.707 1.00 84.50 91 ASN A O 1
ATOM 691 N N . ALA A 1 92 ? 7.052 3.015 -1.455 1.00 85.50 92 ALA A N 1
ATOM 692 C CA . ALA A 1 92 ? 6.815 3.932 -0.341 1.00 85.50 92 ALA A CA 1
ATOM 693 C C . ALA A 1 92 ? 5.373 4.471 -0.314 1.00 85.50 92 ALA A C 1
ATOM 695 O O . ALA A 1 92 ? 4.780 4.616 0.752 1.00 85.50 92 ALA A O 1
ATOM 696 N N . ALA A 1 93 ? 4.779 4.743 -1.478 1.00 87.88 93 ALA A N 1
ATOM 697 C CA . ALA A 1 93 ? 3.394 5.196 -1.563 1.00 87.88 93 ALA A CA 1
ATOM 698 C C . ALA A 1 93 ? 2.412 4.129 -1.048 1.00 87.88 93 ALA A C 1
ATOM 700 O O . ALA A 1 93 ? 1.512 4.449 -0.273 1.00 87.88 93 ALA A O 1
ATOM 701 N N . VAL A 1 94 ? 2.614 2.857 -1.414 1.00 85.06 94 VAL A N 1
ATOM 702 C CA . VAL A 1 94 ? 1.756 1.743 -0.973 1.00 85.06 94 VAL A CA 1
ATOM 703 C C . VAL A 1 94 ? 1.855 1.512 0.538 1.00 85.06 94 VAL A C 1
ATOM 705 O O . VAL A 1 94 ? 0.837 1.259 1.179 1.00 85.06 94 VAL A O 1
ATOM 708 N N . THR A 1 95 ? 3.041 1.629 1.143 1.00 85.25 95 THR A N 1
ATOM 709 C CA . THR A 1 95 ? 3.178 1.471 2.602 1.00 85.25 95 THR A CA 1
ATOM 710 C C . THR A 1 95 ? 2.505 2.609 3.367 1.00 85.25 95 THR A C 1
ATOM 712 O O . THR A 1 95 ? 1.805 2.350 4.346 1.00 85.25 95 THR A O 1
ATOM 715 N N . ILE A 1 96 ? 2.639 3.854 2.901 1.00 87.56 96 ILE A N 1
ATOM 716 C CA . ILE A 1 96 ? 1.956 5.016 3.493 1.00 87.56 96 ILE A CA 1
ATOM 717 C C . ILE A 1 96 ? 0.433 4.876 3.357 1.00 87.56 96 ILE A C 1
ATOM 719 O O . ILE A 1 96 ? -0.290 5.141 4.317 1.00 87.56 96 ILE A O 1
ATOM 723 N N . MET A 1 97 ? -0.058 4.397 2.209 1.00 88.44 97 MET A N 1
ATOM 724 C CA . MET A 1 97 ? -1.484 4.130 1.985 1.00 88.44 97 MET A CA 1
ATOM 725 C C . MET A 1 97 ? -2.038 3.121 3.002 1.00 88.44 97 MET A C 1
ATOM 727 O O . MET A 1 97 ? -3.043 3.405 3.655 1.00 88.44 97 MET A O 1
ATOM 731 N N . LYS A 1 98 ? -1.342 1.995 3.210 1.00 86.50 98 LYS A N 1
ATOM 732 C CA . LYS A 1 98 ? -1.732 0.963 4.189 1.00 86.50 98 LYS A CA 1
ATOM 733 C C . LYS A 1 98 ? -1.783 1.510 5.616 1.00 86.50 98 LYS A C 1
ATOM 735 O O . LYS A 1 98 ? -2.755 1.272 6.329 1.00 86.50 98 LYS A O 1
ATOM 740 N N . ILE A 1 99 ? -0.791 2.315 6.009 1.00 87.00 99 ILE A N 1
ATOM 741 C CA . ILE A 1 99 ? -0.761 2.979 7.325 1.00 87.00 99 ILE A CA 1
ATOM 742 C C . ILE A 1 99 ? -1.953 3.932 7.491 1.00 87.00 99 ILE A C 1
ATOM 744 O O . ILE A 1 99 ? -2.524 4.026 8.579 1.00 87.00 99 ILE A O 1
ATOM 748 N N . SER A 1 100 ? -2.342 4.627 6.423 1.00 89.06 100 SER A N 1
ATOM 749 C CA . SER A 1 100 ? -3.487 5.537 6.416 1.00 89.06 100 SER A CA 1
ATOM 750 C C . SER A 1 100 ? -4.802 4.789 6.660 1.00 89.06 100 SER A C 1
ATOM 752 O O . SER A 1 100 ? -5.579 5.144 7.550 1.00 89.06 100 SER A O 1
ATOM 754 N N . VAL A 1 101 ? -5.029 3.694 5.929 1.00 85.88 101 VAL A N 1
ATOM 755 C CA . VAL A 1 101 ? -6.220 2.842 6.087 1.00 85.88 101 VAL A CA 1
ATOM 756 C C . VAL A 1 101 ? -6.244 2.179 7.464 1.00 85.88 101 VAL A C 1
ATOM 758 O O . VAL A 1 101 ? -7.280 2.168 8.127 1.00 85.88 101 VAL A O 1
ATOM 761 N N . ALA A 1 102 ? -5.102 1.703 7.957 1.00 86.12 102 ALA A N 1
ATOM 762 C CA . ALA A 1 102 ? -4.995 1.135 9.295 1.00 86.12 102 ALA A CA 1
ATOM 763 C C . ALA A 1 102 ? -5.357 2.144 10.398 1.00 86.12 102 ALA A C 1
ATOM 765 O O . ALA A 1 102 ? -6.114 1.810 11.311 1.00 86.12 102 ALA A O 1
ATOM 766 N N . HIS A 1 103 ? -4.883 3.391 10.300 1.00 85.19 103 HIS A N 1
ATOM 767 C CA . HIS A 1 103 ? -5.274 4.459 11.225 1.00 85.19 103 HIS A CA 1
ATOM 768 C C . HIS A 1 103 ? -6.767 4.790 11.141 1.00 85.19 103 HIS A C 1
ATOM 770 O O . HIS A 1 103 ? -7.400 5.032 12.171 1.00 85.19 103 HIS A O 1
ATOM 776 N N . PHE A 1 104 ? -7.353 4.758 9.942 1.00 83.62 104 PHE A N 1
ATOM 777 C CA . PHE A 1 104 ? -8.793 4.933 9.767 1.00 83.62 104 PHE A CA 1
ATOM 778 C C . PHE A 1 104 ? -9.597 3.825 10.466 1.00 83.62 104 PHE A C 1
ATOM 780 O O . PHE A 1 104 ? -10.569 4.117 11.165 1.00 83.62 104 PHE A O 1
ATOM 787 N N . LEU A 1 105 ? -9.166 2.565 10.353 1.00 81.44 105 LEU A N 1
ATOM 788 C CA . LEU A 1 105 ? -9.797 1.424 11.027 1.00 81.44 105 LEU A CA 1
ATOM 789 C C . LEU A 1 105 ? -9.641 1.477 12.551 1.00 81.44 105 LEU A C 1
ATOM 791 O O . LEU A 1 105 ? -10.566 1.114 13.281 1.00 81.44 105 LEU A O 1
ATOM 795 N N . LEU A 1 106 ? -8.514 1.993 13.048 1.00 81.00 106 LEU A N 1
ATOM 796 C CA . LEU A 1 106 ? -8.244 2.132 14.479 1.00 81.00 106 LEU A CA 1
ATOM 797 C C . LEU A 1 106 ? -9.292 2.986 15.207 1.00 81.00 106 LEU A C 1
ATOM 799 O O . LEU A 1 106 ? -9.576 2.749 16.382 1.00 81.00 106 LEU A O 1
ATOM 803 N N . ARG A 1 107 ? -9.908 3.945 14.505 1.00 77.50 107 ARG A N 1
ATOM 804 C CA . ARG A 1 107 ? -10.995 4.777 15.038 1.00 77.50 107 ARG A CA 1
ATOM 805 C C . ARG A 1 107 ? -12.216 3.955 15.458 1.00 77.50 107 ARG A C 1
ATOM 807 O O . ARG A 1 107 ? -12.907 4.334 16.399 1.00 77.50 107 ARG A O 1
ATOM 814 N N . PHE A 1 108 ? -12.480 2.844 14.777 1.00 78.31 108 PHE A N 1
ATOM 815 C CA . PHE A 1 108 ? -13.616 1.966 15.061 1.00 78.31 108 PHE A CA 1
ATOM 816 C C . PHE A 1 108 ? -13.286 0.891 16.100 1.00 78.31 108 PHE A C 1
ATOM 818 O O . PHE A 1 108 ? -14.188 0.329 16.717 1.00 78.31 108 PHE A O 1
ATOM 825 N N . ALA A 1 109 ? -11.999 0.620 16.333 1.00 77.19 109 ALA A N 1
ATOM 826 C CA . ALA A 1 109 ? -11.549 -0.343 17.327 1.00 77.19 109 ALA A CA 1
ATOM 827 C C . ALA A 1 109 ? -11.697 0.234 18.742 1.00 77.19 109 ALA A C 1
ATOM 829 O O . ALA A 1 109 ? -10.838 0.962 19.241 1.00 77.19 109 ALA A O 1
ATOM 830 N N . THR A 1 110 ? -12.784 -0.106 19.430 1.00 71.00 110 THR A N 1
ATOM 831 C CA . THR A 1 110 ? -12.997 0.255 20.844 1.00 71.00 110 THR A CA 1
ATOM 832 C C . THR A 1 110 ? -12.083 -0.543 21.778 1.00 71.00 110 THR A C 1
ATOM 834 O O . THR A 1 110 ? -11.582 -0.017 22.769 1.00 71.00 110 THR A O 1
ATOM 837 N N . MET A 1 111 ? -11.791 -1.794 21.419 1.00 79.88 111 MET A N 1
ATOM 838 C CA . MET A 1 111 ? -10.983 -2.721 22.209 1.00 79.88 111 MET A CA 1
ATOM 839 C C . MET A 1 111 ? -9.473 -2.487 22.047 1.00 79.88 111 MET A C 1
ATOM 841 O O . MET A 1 111 ? -8.942 -2.474 20.935 1.00 79.88 111 MET A O 1
ATOM 845 N N . LYS A 1 112 ? -8.752 -2.397 23.174 1.00 80.69 112 LYS A N 1
ATOM 846 C CA . LYS A 1 112 ? -7.292 -2.175 23.205 1.00 80.69 112 LYS A CA 1
ATOM 847 C C . LYS A 1 112 ? -6.496 -3.295 22.520 1.00 80.69 112 LYS A C 1
ATOM 849 O O . LYS A 1 112 ? -5.518 -3.003 21.841 1.00 80.69 112 LYS A O 1
ATOM 854 N N . ALA A 1 113 ? -6.939 -4.550 22.640 1.00 82.62 113 ALA A N 1
ATOM 855 C CA . ALA A 1 113 ? -6.270 -5.702 22.026 1.00 82.62 113 ALA A CA 1
ATOM 856 C C . ALA A 1 113 ? -6.205 -5.591 20.492 1.00 82.62 113 ALA A C 1
ATOM 858 O O . ALA A 1 113 ? -5.138 -5.743 19.903 1.00 82.62 113 ALA A O 1
ATOM 859 N N . TYR A 1 114 ? -7.320 -5.227 19.852 1.00 81.50 114 TYR A N 1
ATOM 860 C CA . TYR A 1 114 ? -7.365 -5.028 18.403 1.00 81.50 114 TYR A CA 1
ATOM 861 C C . TYR A 1 114 ? -6.432 -3.898 17.962 1.00 81.50 114 TYR A C 1
ATOM 863 O O . TYR A 1 114 ? -5.727 -4.051 16.969 1.00 81.50 114 TYR A O 1
ATOM 871 N N . ARG A 1 115 ? -6.351 -2.796 18.724 1.00 82.06 115 ARG A N 1
ATOM 872 C CA . ARG A 1 115 ? -5.434 -1.685 18.414 1.00 82.06 115 ARG A CA 1
ATOM 873 C C . ARG A 1 115 ? -3.974 -2.122 18.387 1.00 82.06 115 ARG A C 1
ATOM 875 O O . ARG A 1 115 ? -3.255 -1.765 17.460 1.00 82.06 115 ARG A O 1
ATOM 882 N N . VAL A 1 116 ? -3.548 -2.908 19.376 1.00 84.88 116 VAL A N 1
ATOM 883 C CA . VAL A 1 116 ? -2.177 -3.436 19.433 1.00 84.88 116 VAL A CA 1
ATOM 884 C C . VAL A 1 116 ? -1.906 -4.342 18.234 1.00 84.88 116 VAL A C 1
ATOM 886 O O . VAL A 1 116 ? -0.894 -4.162 17.566 1.00 84.88 116 VAL A O 1
ATOM 889 N N . ILE A 1 117 ? -2.837 -5.240 17.894 1.00 85.69 117 ILE A N 1
ATOM 890 C CA . ILE A 1 117 ? -2.707 -6.119 16.722 1.00 85.69 117 ILE A CA 1
ATOM 891 C C . ILE A 1 117 ? -2.563 -5.298 15.431 1.00 85.69 117 ILE A C 1
ATOM 893 O O . ILE A 1 117 ? -1.667 -5.579 14.637 1.00 85.69 117 ILE A O 1
ATOM 897 N N . PHE A 1 118 ? -3.375 -4.251 15.240 1.00 83.62 118 PHE A N 1
ATOM 898 C CA . PHE A 1 118 ? -3.271 -3.357 14.081 1.00 83.62 118 PHE A CA 1
ATOM 899 C C . PHE A 1 118 ? -1.892 -2.691 13.985 1.00 83.62 118 PHE A C 1
ATOM 901 O O . PHE A 1 118 ? -1.293 -2.685 12.907 1.00 83.62 118 PHE A O 1
ATOM 908 N N . TYR A 1 119 ? -1.365 -2.157 15.090 1.00 84.38 119 TYR A N 1
ATOM 909 C CA . TYR A 1 119 ? -0.042 -1.528 15.102 1.00 84.38 119 TYR A CA 1
ATOM 910 C C . TYR A 1 119 ? 1.090 -2.532 14.877 1.00 84.38 119 TYR A C 1
ATOM 912 O O . TYR A 1 119 ? 1.996 -2.253 14.092 1.00 84.38 119 TYR A O 1
ATOM 920 N N . CYS A 1 120 ? 1.030 -3.709 15.504 1.00 87.75 120 CYS A N 1
ATOM 921 C CA . CYS A 1 120 ? 2.014 -4.772 15.311 1.00 87.75 120 CYS A CA 1
ATOM 922 C C . CYS A 1 120 ? 2.051 -5.243 13.855 1.00 87.75 120 CYS A C 1
ATOM 924 O O . CYS A 1 120 ? 3.132 -5.333 13.276 1.00 87.75 120 CYS A O 1
ATOM 926 N N . LEU A 1 121 ? 0.884 -5.473 13.244 1.00 85.69 121 LEU A N 1
ATOM 927 C CA . LEU A 1 121 ? 0.777 -5.896 11.850 1.00 85.69 121 LEU A CA 1
ATOM 928 C C . LEU A 1 121 ? 1.391 -4.862 10.895 1.00 85.69 121 LEU A C 1
ATOM 930 O O . LEU A 1 121 ? 2.230 -5.199 10.062 1.00 85.69 121 LEU A O 1
ATOM 934 N N . ASN A 1 122 ? 1.000 -3.593 11.041 1.00 85.06 122 ASN A N 1
ATOM 935 C CA . ASN A 1 122 ? 1.482 -2.515 10.176 1.00 85.06 122 ASN A CA 1
ATOM 936 C C . ASN A 1 122 ? 2.978 -2.240 10.363 1.00 85.06 122 ASN A C 1
ATOM 938 O O . ASN A 1 122 ? 3.689 -2.018 9.385 1.00 85.06 122 ASN A O 1
ATOM 942 N N . SER A 1 123 ? 3.472 -2.290 11.601 1.00 86.31 123 SER A N 1
ATOM 943 C CA . SER A 1 123 ? 4.892 -2.095 11.905 1.00 86.31 123 SER A CA 1
ATOM 944 C C . SER A 1 123 ? 5.756 -3.226 11.342 1.00 86.31 123 SER A C 1
ATOM 946 O O . SER A 1 123 ? 6.762 -2.963 10.681 1.00 86.31 123 SER A O 1
ATOM 948 N N . PHE A 1 124 ? 5.328 -4.483 11.516 1.00 87.31 124 PHE A N 1
ATOM 949 C CA . PHE A 1 124 ? 6.012 -5.649 10.954 1.00 87.31 124 PHE A CA 1
ATOM 950 C C . PHE A 1 124 ? 6.176 -5.529 9.436 1.00 87.31 124 PHE A C 1
ATOM 952 O O . PHE A 1 124 ? 7.246 -5.798 8.891 1.00 87.31 124 PHE A O 1
ATOM 959 N N . LEU A 1 125 ? 5.144 -5.045 8.752 1.00 80.88 125 LEU A N 1
ATOM 960 C CA . LEU A 1 125 ? 5.196 -4.850 7.311 1.00 80.88 125 LEU A CA 1
ATOM 961 C C . LEU A 1 125 ? 6.069 -3.710 6.870 1.00 80.88 125 LEU A C 1
ATOM 963 O O . LEU A 1 125 ? 6.787 -3.845 5.886 1.00 80.88 125 LEU A O 1
ATOM 967 N N . LEU A 1 126 ? 6.003 -2.585 7.573 1.00 83.62 126 LEU A N 1
ATOM 968 C CA . LEU A 1 126 ? 6.879 -1.469 7.284 1.00 83.62 126 LEU A CA 1
ATOM 969 C C . LEU A 1 126 ? 8.339 -1.918 7.392 1.00 83.62 126 LEU A C 1
ATOM 971 O O . LEU A 1 126 ? 9.121 -1.662 6.481 1.00 83.62 126 LEU A O 1
ATOM 975 N N . ALA A 1 127 ? 8.681 -2.662 8.445 1.00 84.38 127 ALA A N 1
ATOM 976 C CA . ALA A 1 127 ? 10.008 -3.238 8.619 1.00 84.38 127 ALA A CA 1
ATOM 977 C C . ALA A 1 127 ? 10.366 -4.218 7.488 1.00 84.38 127 ALA A C 1
ATOM 979 O O . ALA A 1 127 ?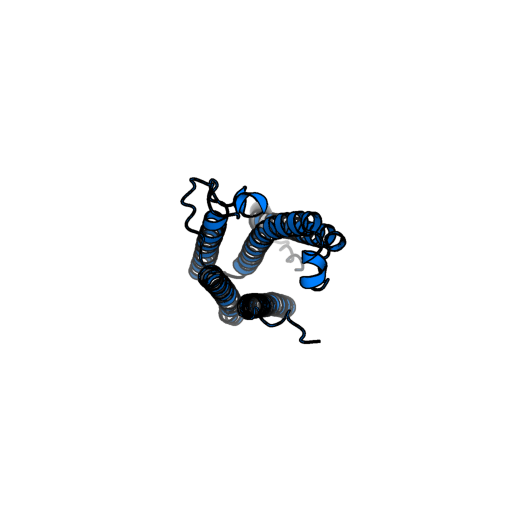 11.453 -4.117 6.919 1.00 84.38 127 ALA A O 1
ATOM 980 N N . PHE A 1 128 ? 9.451 -5.113 7.108 1.00 82.88 128 PHE A N 1
ATOM 981 C CA . PHE A 1 128 ? 9.657 -6.065 6.014 1.00 82.88 128 PHE A CA 1
ATOM 982 C C . PHE A 1 128 ? 9.879 -5.363 4.662 1.00 82.88 128 PHE A C 1
ATOM 984 O O . PHE A 1 128 ? 10.852 -5.637 3.960 1.00 82.88 128 PHE A O 1
ATOM 991 N N . MET A 1 129 ? 9.046 -4.378 4.324 1.00 79.81 129 MET A N 1
ATOM 992 C CA . MET A 1 129 ? 9.137 -3.614 3.076 1.00 79.81 129 MET A CA 1
ATOM 993 C C . MET A 1 129 ? 10.383 -2.723 3.033 1.00 79.81 129 MET A C 1
ATOM 995 O O . MET A 1 129 ? 11.004 -2.578 1.975 1.00 79.81 129 MET A O 1
ATOM 999 N N . LEU A 1 130 ? 10.782 -2.148 4.171 1.00 79.38 130 LEU A N 1
ATOM 1000 C CA . LEU A 1 130 ? 12.041 -1.417 4.307 1.00 79.38 130 LEU A CA 1
ATOM 1001 C C . LEU A 1 130 ? 13.248 -2.350 4.195 1.00 79.38 130 LEU A C 1
ATOM 1003 O O . LEU A 1 130 ? 14.231 -1.963 3.573 1.00 79.38 130 LEU A O 1
ATOM 1007 N N . ALA A 1 131 ? 13.179 -3.582 4.703 1.00 80.44 131 ALA A N 1
ATOM 1008 C CA . ALA A 1 131 ? 14.236 -4.577 4.529 1.00 80.44 131 ALA A CA 1
ATOM 1009 C C . ALA A 1 131 ? 14.377 -5.001 3.055 1.00 80.44 131 ALA A C 1
ATOM 1011 O O . ALA A 1 131 ? 15.489 -5.028 2.516 1.00 80.44 131 ALA A O 1
ATOM 1012 N N . CYS A 1 132 ? 13.262 -5.243 2.359 1.00 71.56 132 CYS A N 1
ATOM 1013 C CA . CYS A 1 132 ? 13.250 -5.545 0.925 1.00 71.56 132 CYS A CA 1
ATOM 1014 C C . CYS A 1 132 ? 13.764 -4.365 0.082 1.00 71.56 132 CYS A C 1
ATOM 1016 O O . CYS A 1 132 ? 14.607 -4.552 -0.795 1.00 71.56 132 CYS A O 1
ATOM 1018 N N . THR A 1 133 ? 13.335 -3.134 0.378 1.00 69.56 133 THR A N 1
ATOM 1019 C CA . THR A 1 133 ? 13.810 -1.923 -0.324 1.00 69.56 133 THR A CA 1
ATOM 1020 C C . THR A 1 133 ? 15.267 -1.616 0.005 1.00 69.56 133 THR A C 1
ATOM 1022 O O . THR A 1 133 ? 16.048 -1.294 -0.883 1.00 69.56 133 THR A O 1
ATOM 1025 N N . GLY A 1 134 ? 15.671 -1.765 1.265 1.00 67.06 134 GLY A N 1
ATOM 1026 C CA . GLY A 1 134 ? 17.046 -1.577 1.726 1.00 67.06 134 GLY A CA 1
ATOM 1027 C C . GLY A 1 134 ? 18.016 -2.579 1.101 1.00 67.06 134 GLY A C 1
ATOM 1028 O O . GLY A 1 134 ? 19.175 -2.250 0.858 1.00 67.06 134 GLY A O 1
ATOM 1029 N N . THR A 1 135 ? 17.532 -3.774 0.753 1.00 65.44 135 THR A N 1
ATOM 1030 C CA . THR A 1 135 ? 18.300 -4.761 -0.020 1.00 65.44 135 THR A CA 1
ATOM 1031 C C . THR A 1 135 ? 18.550 -4.291 -1.457 1.00 65.44 135 THR A C 1
ATOM 1033 O O . THR A 1 135 ? 19.624 -4.549 -1.993 1.00 65.44 135 THR A O 1
ATOM 1036 N N . LEU A 1 136 ? 17.622 -3.535 -2.056 1.00 55.97 136 LEU A N 1
ATOM 1037 C CA . LEU A 1 136 ? 17.799 -2.911 -3.376 1.00 55.97 136 LEU A CA 1
ATOM 1038 C C . LEU A 1 136 ? 18.669 -1.643 -3.316 1.00 55.97 136 LEU A C 1
ATOM 1040 O O . LEU A 1 136 ? 19.446 -1.375 -4.228 1.00 55.97 136 LEU A O 1
ATOM 1044 N N . VAL A 1 137 ? 18.555 -0.866 -2.235 1.00 58.56 137 VAL A N 1
ATOM 1045 C CA . VAL A 1 137 ? 19.224 0.435 -2.064 1.00 58.56 137 VAL A CA 1
ATOM 1046 C C . VAL A 1 137 ? 20.679 0.310 -1.595 1.00 58.56 137 VAL A C 1
ATOM 1048 O O . VAL A 1 137 ? 21.422 1.280 -1.730 1.00 58.56 137 VAL A O 1
ATOM 1051 N N . ARG A 1 138 ? 21.131 -0.855 -1.097 1.00 49.06 138 ARG A N 1
ATOM 1052 C CA . ARG A 1 138 ? 22.507 -1.036 -0.596 1.00 49.06 138 ARG A CA 1
ATOM 1053 C C . ARG A 1 138 ? 23.545 -0.652 -1.679 1.00 49.06 138 ARG A C 1
ATOM 1055 O O . ARG A 1 138 ? 23.677 -1.361 -2.681 1.00 49.06 138 ARG A O 1
ATOM 1062 N N . PRO A 1 139 ? 24.280 0.466 -1.513 1.00 54.09 139 PRO A N 1
ATOM 1063 C CA . PRO A 1 139 ? 24.998 1.098 -2.612 1.00 54.09 139 PRO A CA 1
ATOM 1064 C C . PRO A 1 139 ? 26.480 0.713 -2.602 1.00 54.09 139 PRO A C 1
ATOM 1066 O O . PRO A 1 139 ? 27.226 1.131 -1.727 1.00 54.09 139 PRO A O 1
ATOM 1069 N N . ALA A 1 140 ? 26.909 -0.053 -3.607 1.00 45.75 140 ALA A N 1
ATOM 1070 C CA . ALA A 1 140 ? 28.297 -0.035 -4.096 1.00 45.75 140 ALA A CA 1
ATOM 1071 C C . ALA A 1 140 ? 28.436 -0.680 -5.487 1.00 45.75 140 ALA A C 1
ATOM 1073 O O . ALA A 1 140 ? 29.248 -0.225 -6.283 1.00 45.75 140 ALA A O 1
ATOM 1074 N N . GLN A 1 141 ? 27.628 -1.697 -5.824 1.00 43.84 141 GLN A N 1
ATOM 1075 C CA . GLN A 1 141 ? 27.838 -2.480 -7.059 1.00 43.84 141 GLN A CA 1
ATOM 1076 C C . GLN A 1 141 ? 26.712 -2.381 -8.110 1.00 43.84 141 GLN A C 1
ATOM 1078 O O . GLN A 1 141 ? 26.976 -2.562 -9.296 1.00 43.84 141 GLN A O 1
ATOM 1083 N N . PHE A 1 142 ? 25.470 -2.039 -7.736 1.00 47.00 142 PHE A N 1
ATOM 1084 C CA . PHE A 1 142 ? 24.329 -2.076 -8.672 1.00 47.00 142 PHE A CA 1
ATOM 1085 C C . PHE A 1 142 ? 24.165 -0.803 -9.529 1.00 47.00 142 PHE A C 1
ATOM 1087 O O . PHE A 1 142 ? 23.824 -0.883 -10.707 1.00 47.00 142 PHE A O 1
ATOM 1094 N N . ASN A 1 143 ? 24.440 0.386 -8.977 1.00 44.06 143 ASN A N 1
ATOM 1095 C CA . ASN A 1 143 ? 24.095 1.659 -9.632 1.00 44.06 143 ASN A CA 1
ATOM 1096 C C . ASN A 1 143 ? 24.928 1.994 -10.880 1.00 44.06 143 ASN A C 1
ATOM 1098 O O . ASN A 1 143 ? 24.442 2.727 -11.737 1.00 44.06 143 ASN A O 1
ATOM 1102 N N . TYR A 1 144 ? 26.144 1.459 -11.015 1.00 44.88 144 TYR A N 1
ATOM 1103 C CA . TYR A 1 144 ? 27.025 1.785 -12.143 1.00 44.88 144 TYR A CA 1
ATOM 1104 C C . TYR A 1 144 ? 26.999 0.736 -13.265 1.00 44.88 144 TYR A C 1
ATOM 1106 O O . TYR A 1 144 ? 27.130 1.098 -14.433 1.00 44.88 144 TYR A O 1
ATOM 1114 N N . VAL A 1 145 ? 26.750 -0.542 -12.948 1.00 45.06 145 VAL A N 1
ATOM 1115 C CA . VAL A 1 145 ? 26.818 -1.654 -13.922 1.00 45.06 145 VAL A CA 1
ATOM 1116 C C . VAL A 1 145 ? 25.441 -2.054 -14.485 1.00 45.06 145 VAL A C 1
ATOM 1118 O O . VAL A 1 145 ? 25.338 -2.658 -15.557 1.00 45.06 145 VAL A O 1
ATOM 1121 N N . SER A 1 146 ? 24.343 -1.678 -13.822 1.00 50.38 146 SER A N 1
ATOM 1122 C CA . SER A 1 146 ? 22.992 -1.980 -14.317 1.00 50.38 146 SER A CA 1
ATOM 1123 C C . SER A 1 146 ? 22.610 -1.179 -15.564 1.00 50.38 146 SER A C 1
ATOM 1125 O O . SER A 1 146 ? 21.892 -1.715 -16.408 1.00 50.38 146 SER A O 1
ATOM 1127 N N . TRP A 1 147 ? 23.120 0.050 -15.715 1.00 49.12 147 TRP A N 1
ATOM 1128 C CA . TRP A 1 147 ? 22.774 0.943 -16.828 1.00 49.12 147 TRP A CA 1
ATOM 1129 C C . TRP A 1 147 ? 23.859 1.025 -17.907 1.00 49.12 147 TRP A C 1
ATOM 1131 O O . TRP A 1 147 ? 23.515 1.111 -19.076 1.00 49.12 147 TRP A O 1
ATOM 1141 N N . ASN A 1 148 ? 25.154 0.953 -17.574 1.00 43.47 148 ASN A N 1
ATOM 1142 C CA . ASN A 1 148 ? 26.229 1.031 -18.571 1.00 43.47 148 ASN A CA 1
ATOM 1143 C C . ASN A 1 148 ? 26.516 -0.335 -19.206 1.00 43.47 148 ASN A C 1
ATOM 1145 O O . ASN A 1 148 ? 27.193 -1.180 -18.623 1.00 43.47 148 ASN A O 1
ATOM 1149 N N . PHE A 1 149 ? 26.047 -0.532 -20.440 1.00 51.38 149 PHE A N 1
ATOM 1150 C CA . PHE A 1 149 ? 26.324 -1.744 -21.217 1.00 51.38 149 PHE A CA 1
ATOM 1151 C C . PHE A 1 149 ? 27.822 -1.948 -21.506 1.00 51.38 149 PHE A C 1
ATOM 1153 O O . PHE A 1 149 ? 28.248 -3.088 -21.664 1.00 51.38 149 PHE A O 1
ATOM 1160 N N . GLY A 1 150 ? 28.633 -0.882 -21.486 1.00 52.16 150 GLY A N 1
ATOM 1161 C CA . GLY A 1 150 ? 30.087 -0.953 -21.689 1.00 52.16 150 GLY A CA 1
ATOM 1162 C C . GLY A 1 150 ? 30.869 -1.657 -20.570 1.00 52.16 150 GLY A C 1
ATOM 1163 O O . GLY A 1 150 ? 31.975 -2.121 -20.809 1.00 52.16 150 GLY A O 1
ATOM 1164 N N . LEU A 1 151 ? 30.291 -1.801 -19.371 1.00 47.22 151 LEU A N 1
ATOM 1165 C CA . LEU A 1 151 ? 30.905 -2.507 -18.232 1.00 47.22 151 LEU A CA 1
ATOM 1166 C C . LEU A 1 151 ? 30.459 -3.977 -18.124 1.00 47.22 151 LEU A C 1
ATOM 1168 O O . LEU A 1 151 ? 30.891 -4.686 -17.220 1.00 47.22 151 LEU A O 1
ATOM 1172 N N . ARG A 1 152 ? 29.580 -4.442 -19.027 1.00 48.72 152 ARG A N 1
ATOM 1173 C CA . ARG A 1 152 ? 29.097 -5.834 -19.074 1.00 48.72 152 ARG A CA 1
ATOM 1174 C C . ARG A 1 152 ? 29.914 -6.738 -19.996 1.00 48.72 152 ARG A C 1
ATOM 1176 O O . ARG A 1 152 ? 29.592 -7.919 -20.084 1.00 48.72 152 ARG A O 1
ATOM 1183 N N . LEU A 1 153 ? 30.933 -6.215 -20.682 1.00 42.78 153 LEU A N 1
ATOM 1184 C CA . LEU A 1 153 ? 31.830 -7.046 -21.480 1.00 42.78 153 LEU A CA 1
ATOM 1185 C C . LEU A 1 153 ? 32.837 -7.764 -20.555 1.00 42.78 153 LEU A C 1
ATOM 1187 O O . LEU A 1 153 ? 33.635 -7.091 -19.900 1.00 42.78 153 LEU A O 1
ATOM 1191 N N . PRO A 1 154 ? 32.847 -9.109 -20.489 1.00 47.22 154 PRO A N 1
ATOM 1192 C CA . PRO A 1 154 ? 33.993 -9.836 -19.943 1.00 47.22 154 PRO A CA 1
ATOM 1193 C C . PRO A 1 154 ? 35.149 -9.691 -20.955 1.00 47.22 154 PRO A C 1
ATOM 1195 O O . PRO A 1 154 ? 34.898 -9.949 -22.134 1.00 47.22 154 PRO A O 1
ATOM 1198 N N . PRO A 1 155 ? 36.375 -9.242 -20.580 1.00 44.62 155 PRO A N 1
ATOM 1199 C CA . PRO A 1 155 ? 37.137 -9.720 -19.421 1.00 44.62 155 PRO A CA 1
ATOM 1200 C C . PRO A 1 155 ? 37.993 -8.653 -18.670 1.00 44.62 155 PRO A C 1
ATOM 1202 O O . PRO A 1 155 ? 39.066 -8.993 -18.185 1.00 44.62 155 PRO A O 1
ATOM 1205 N N . LEU A 1 156 ? 37.593 -7.373 -18.568 1.00 45.91 156 LEU A N 1
ATOM 1206 C CA . LEU A 1 156 ? 38.465 -6.318 -17.977 1.00 45.91 156 LEU A CA 1
ATOM 1207 C C . LEU A 1 156 ? 37.957 -5.615 -16.699 1.00 45.91 156 LEU A C 1
ATOM 1209 O O . LEU A 1 156 ? 38.576 -4.664 -16.227 1.00 45.91 156 LEU A O 1
ATOM 1213 N N . GLY A 1 157 ? 36.859 -6.070 -16.095 1.00 41.59 157 GLY A N 1
ATOM 1214 C CA . GLY A 1 157 ? 36.330 -5.473 -14.864 1.00 41.59 157 GLY A CA 1
ATOM 1215 C C . GLY A 1 157 ? 36.628 -6.322 -13.633 1.00 41.59 157 GLY A C 1
ATOM 1216 O O . GLY A 1 157 ? 35.906 -7.280 -13.376 1.00 41.59 157 GLY A O 1
ATOM 1217 N N . ASN A 1 158 ? 37.628 -5.942 -12.837 1.00 41.25 158 ASN A N 1
ATOM 1218 C CA . ASN A 1 158 ? 38.040 -6.593 -11.583 1.00 41.25 158 ASN A CA 1
ATOM 1219 C C . ASN A 1 158 ? 37.021 -6.420 -10.428 1.00 41.25 158 ASN A C 1
ATOM 1221 O O . ASN A 1 158 ? 37.380 -6.094 -9.299 1.00 41.25 158 ASN A O 1
ATOM 1225 N N . SER A 1 159 ? 35.727 -6.589 -10.703 1.00 42.62 159 SER A N 1
ATOM 1226 C CA . SER A 1 159 ? 34.658 -6.461 -9.715 1.00 42.62 159 SER A CA 1
ATOM 1227 C C . SER A 1 159 ? 33.863 -7.757 -9.634 1.00 42.62 159 SER A C 1
ATOM 1229 O O . SER A 1 159 ? 33.034 -8.069 -10.485 1.00 42.62 159 SER A O 1
ATOM 1231 N N . THR A 1 160 ? 34.120 -8.501 -8.561 1.00 38.31 160 THR A N 1
ATOM 1232 C CA . THR A 1 160 ? 33.357 -9.657 -8.077 1.00 38.31 160 THR A CA 1
ATOM 1233 C C . THR A 1 160 ? 31.958 -9.214 -7.630 1.00 38.31 160 THR A C 1
ATOM 1235 O O . THR A 1 160 ? 31.592 -9.310 -6.461 1.00 38.31 160 THR A O 1
ATOM 1238 N N . ALA A 1 161 ? 31.165 -8.648 -8.536 1.00 43.88 161 ALA A N 1
ATOM 1239 C CA . ALA A 1 161 ? 29.750 -8.412 -8.311 1.00 43.88 161 ALA A CA 1
ATOM 1240 C C . ALA A 1 161 ? 29.033 -9.725 -8.631 1.00 43.88 161 ALA A C 1
ATOM 1242 O O . ALA A 1 161 ? 28.786 -10.054 -9.791 1.00 43.88 161 ALA A O 1
ATOM 1243 N N . LYS A 1 162 ? 28.761 -10.527 -7.599 1.00 42.22 162 LYS A N 1
ATOM 1244 C CA . LYS A 1 162 ? 27.978 -11.760 -7.722 1.00 42.22 162 LYS A CA 1
ATOM 1245 C C . LYS A 1 162 ? 26.532 -11.358 -8.031 1.00 42.22 162 LYS A C 1
ATOM 1247 O O . LYS A 1 162 ? 25.755 -11.064 -7.129 1.00 42.22 162 LYS A O 1
ATOM 1252 N N . TRP A 1 163 ? 26.205 -11.247 -9.316 1.00 50.91 163 TRP A N 1
ATOM 1253 C CA . TRP A 1 163 ? 24.863 -10.911 -9.784 1.00 50.91 163 TRP A CA 1
ATOM 1254 C C . TRP A 1 163 ? 23.862 -11.948 -9.277 1.00 50.91 163 TRP A C 1
ATOM 1256 O O . TRP A 1 163 ? 24.088 -13.151 -9.408 1.00 50.91 163 TRP A O 1
ATOM 1266 N N . PHE A 1 164 ? 22.739 -11.488 -8.722 1.00 52.69 164 PHE A N 1
ATOM 1267 C CA . PHE A 1 164 ? 21.594 -12.366 -8.511 1.00 52.69 164 PHE A CA 1
ATOM 1268 C C . PHE A 1 164 ? 21.124 -12.891 -9.869 1.00 52.69 164 PHE A C 1
ATOM 1270 O O . PHE A 1 164 ? 20.941 -12.118 -10.814 1.00 52.69 164 PHE A O 1
ATOM 1277 N N . SER A 1 165 ? 20.928 -14.208 -9.965 1.00 56.16 165 SER A N 1
ATOM 1278 C CA . SER A 1 165 ? 20.288 -14.804 -11.135 1.00 56.16 165 SER A CA 1
ATOM 1279 C C . SER A 1 165 ? 18.916 -14.161 -11.338 1.00 56.16 165 SER A C 1
ATOM 1281 O O . SER A 1 165 ? 18.198 -13.884 -10.372 1.00 56.16 165 SER A O 1
ATOM 1283 N N . LYS A 1 166 ? 18.529 -13.942 -12.601 1.00 58.88 166 LYS A N 1
ATOM 1284 C CA . LYS A 1 166 ? 17.211 -13.387 -12.953 1.00 58.88 166 LYS A CA 1
ATOM 1285 C C . LYS A 1 166 ? 16.065 -14.196 -12.331 1.00 58.88 166 LYS A C 1
ATOM 1287 O O . LYS A 1 166 ? 15.039 -13.620 -11.990 1.00 58.88 166 LYS A O 1
ATOM 1292 N N . THR A 1 167 ? 16.268 -15.503 -12.151 1.00 65.94 167 THR A N 1
ATOM 1293 C CA . THR A 1 167 ? 15.321 -16.417 -11.501 1.00 65.94 167 THR A CA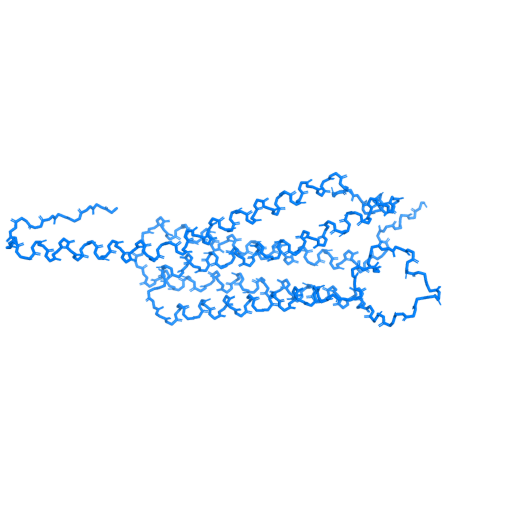 1
ATOM 1294 C C . THR A 1 167 ? 15.150 -16.100 -10.016 1.00 65.94 167 THR A C 1
ATOM 1296 O O . THR A 1 167 ? 14.037 -15.845 -9.573 1.00 65.94 167 THR A O 1
ATOM 1299 N N . THR A 1 168 ? 16.250 -15.993 -9.269 1.00 70.06 168 THR A N 1
ATOM 1300 C CA . THR A 1 168 ? 16.236 -15.682 -7.830 1.00 70.06 168 THR A CA 1
ATOM 1301 C C . THR A 1 168 ? 15.639 -14.303 -7.542 1.00 70.06 168 THR A C 1
ATOM 1303 O O . THR A 1 168 ? 14.917 -14.124 -6.564 1.00 70.06 168 THR A O 1
ATOM 1306 N N . PHE A 1 169 ? 15.897 -13.316 -8.407 1.00 68.62 169 PHE A N 1
ATOM 1307 C CA . PHE A 1 169 ? 15.286 -11.990 -8.282 1.00 68.62 169 PHE A CA 1
ATOM 1308 C C . PHE A 1 169 ? 13.765 -12.028 -8.504 1.00 68.62 169 PHE A C 1
ATOM 1310 O O . PHE A 1 169 ? 13.014 -11.346 -7.805 1.00 68.62 169 PHE A O 1
ATOM 1317 N N . GLY A 1 170 ? 13.311 -12.841 -9.461 1.00 70.19 170 GLY A N 1
ATOM 1318 C CA . GLY A 1 170 ? 11.897 -13.041 -9.754 1.00 70.19 170 GLY A CA 1
ATOM 1319 C C . GLY A 1 170 ? 11.131 -13.693 -8.601 1.00 70.19 170 GLY A C 1
ATOM 1320 O O . GLY A 1 170 ? 10.092 -13.179 -8.181 1.00 70.19 170 GLY A O 1
ATOM 1321 N N . GLU A 1 171 ? 11.690 -14.758 -8.026 1.00 76.75 171 GLU A N 1
ATOM 1322 C CA . GLU A 1 171 ? 11.128 -15.461 -6.865 1.00 76.75 171 GLU A CA 1
ATOM 1323 C C . GLU A 1 171 ? 11.033 -14.555 -5.632 1.00 76.75 171 GLU A C 1
ATOM 1325 O O . GLU A 1 171 ? 10.000 -14.520 -4.962 1.00 76.75 171 GLU A O 1
ATOM 1330 N N . PHE A 1 172 ? 12.065 -13.746 -5.373 1.00 77.19 172 PHE A N 1
ATOM 1331 C CA . PHE A 1 172 ? 12.047 -12.773 -4.279 1.00 77.19 172 PHE A CA 1
ATOM 1332 C C . PHE A 1 172 ? 10.953 -11.709 -4.469 1.00 77.19 172 PHE A C 1
ATOM 1334 O O . PHE A 1 172 ? 10.255 -11.341 -3.521 1.00 77.19 172 PHE A O 1
ATOM 1341 N N . ALA A 1 173 ? 10.754 -11.241 -5.705 1.00 75.38 173 ALA A N 1
ATOM 1342 C CA . ALA A 1 173 ? 9.687 -10.299 -6.031 1.00 75.38 173 ALA A CA 1
ATOM 1343 C C . ALA A 1 173 ? 8.284 -10.918 -5.871 1.00 75.38 173 ALA A C 1
ATOM 1345 O O . ALA A 1 173 ? 7.377 -10.235 -5.391 1.00 75.38 173 ALA A O 1
ATOM 1346 N N . LEU A 1 174 ? 8.104 -12.199 -6.226 1.00 81.06 174 LEU A N 1
ATOM 1347 C CA . LEU A 1 174 ? 6.849 -12.931 -6.002 1.00 81.06 174 LEU A CA 1
ATOM 1348 C C . LEU A 1 174 ? 6.551 -13.080 -4.515 1.00 81.06 174 LEU A C 1
ATOM 1350 O O . LEU A 1 174 ? 5.439 -12.780 -4.088 1.00 81.06 174 LEU A O 1
ATOM 1354 N N . PHE A 1 175 ? 7.541 -13.481 -3.720 1.00 84.12 175 PHE A N 1
ATOM 1355 C CA . PHE A 1 175 ? 7.380 -13.644 -2.278 1.00 84.12 175 PHE A CA 1
ATOM 1356 C C . PHE A 1 175 ? 6.931 -12.342 -1.603 1.00 84.12 175 PHE A C 1
ATOM 1358 O O . PHE A 1 175 ? 5.971 -12.334 -0.832 1.00 84.12 175 PHE A O 1
ATOM 1365 N N . ASN A 1 176 ? 7.555 -11.218 -1.968 1.00 83.81 176 ASN A N 1
ATOM 1366 C CA . ASN A 1 176 ? 7.158 -9.901 -1.477 1.00 83.81 176 ASN A CA 1
ATOM 1367 C C . ASN A 1 176 ? 5.718 -9.534 -1.882 1.00 83.81 176 ASN A C 1
ATOM 1369 O O . ASN A 1 176 ? 4.961 -9.003 -1.070 1.00 83.81 176 ASN A O 1
ATOM 1373 N N . ALA A 1 177 ? 5.317 -9.834 -3.122 1.00 84.44 177 ALA A N 1
ATOM 1374 C CA . ALA A 1 177 ? 3.954 -9.588 -3.593 1.00 84.44 177 ALA A CA 1
ATOM 1375 C C . ALA A 1 177 ? 2.912 -10.431 -2.836 1.00 84.44 177 ALA A C 1
ATOM 1377 O O . ALA A 1 177 ? 1.864 -9.907 -2.458 1.00 84.44 177 ALA A O 1
ATOM 1378 N N . VAL A 1 178 ? 3.213 -11.706 -2.569 1.00 87.25 178 VAL A N 1
ATOM 1379 C CA . VAL A 1 178 ? 2.334 -12.617 -1.818 1.00 87.25 178 VAL A CA 1
ATOM 1380 C C . VAL A 1 178 ? 2.162 -12.148 -0.378 1.00 87.25 178 VAL A C 1
ATOM 1382 O O . VAL A 1 178 ? 1.028 -12.046 0.083 1.00 87.25 178 VAL A O 1
ATOM 1385 N N . ILE A 1 179 ? 3.247 -11.796 0.320 1.00 86.12 179 ILE A N 1
ATOM 1386 C CA . ILE A 1 179 ? 3.159 -11.263 1.689 1.00 86.12 179 ILE A CA 1
ATOM 1387 C C . ILE A 1 179 ? 2.312 -9.997 1.717 1.00 86.12 179 ILE A C 1
ATOM 1389 O O . ILE A 1 179 ? 1.409 -9.881 2.541 1.00 86.12 179 ILE A O 1
ATOM 1393 N N . ASN A 1 180 ? 2.556 -9.065 0.796 1.00 85.06 180 ASN A N 1
ATOM 1394 C CA . ASN A 1 180 ? 1.808 -7.816 0.763 1.00 85.06 180 ASN A CA 1
ATOM 1395 C C . ASN A 1 180 ? 0.302 -8.043 0.526 1.00 85.06 180 ASN A C 1
ATOM 1397 O O . ASN A 1 180 ? -0.510 -7.336 1.116 1.00 85.06 180 ASN A O 1
ATOM 1401 N N . CYS A 1 181 ? -0.057 -9.057 -0.268 1.00 88.06 181 CYS A N 1
ATOM 1402 C CA . CYS A 1 181 ? -1.439 -9.467 -0.512 1.00 88.06 181 CYS A CA 1
ATOM 1403 C C . CYS A 1 181 ? -2.077 -10.173 0.696 1.00 88.06 181 CYS A C 1
ATOM 1405 O O . CYS A 1 181 ? -3.217 -9.872 1.041 1.00 88.06 181 CYS A O 1
ATOM 1407 N N . LEU A 1 182 ? -1.352 -11.064 1.383 1.00 89.25 182 LEU A N 1
ATOM 1408 C CA . LEU A 1 182 ? -1.839 -11.729 2.602 1.00 89.25 182 LEU A CA 1
ATOM 1409 C C . LEU A 1 182 ? -2.253 -10.723 3.674 1.00 89.25 182 LEU A C 1
ATOM 1411 O O . LEU A 1 182 ? -3.223 -10.926 4.399 1.00 89.25 182 LEU A O 1
ATOM 1415 N N . ILE A 1 183 ? -1.537 -9.612 3.747 1.00 86.69 183 ILE A N 1
ATOM 1416 C CA . ILE A 1 183 ? -1.872 -8.516 4.642 1.00 86.69 183 ILE A CA 1
ATOM 1417 C C . ILE A 1 183 ? -3.123 -7.781 4.216 1.00 86.69 183 ILE A C 1
ATOM 1419 O O . ILE A 1 183 ? -3.905 -7.425 5.089 1.00 86.69 183 ILE A O 1
ATOM 1423 N N . ASP A 1 184 ? -3.309 -7.533 2.922 1.00 87.94 184 ASP A N 1
ATOM 1424 C CA . ASP A 1 184 ? -4.529 -6.886 2.434 1.00 87.94 184 ASP A CA 1
ATOM 1425 C C . ASP A 1 184 ? -5.752 -7.718 2.818 1.00 87.94 184 ASP A C 1
ATOM 1427 O O . ASP A 1 184 ? -6.732 -7.185 3.335 1.00 87.94 184 ASP A O 1
ATOM 1431 N N . PHE A 1 185 ? -5.646 -9.045 2.710 1.00 89.50 185 PHE A N 1
ATOM 1432 C CA . PHE A 1 185 ? -6.660 -9.961 3.227 1.00 89.50 185 PHE A CA 1
ATOM 1433 C C . PHE A 1 185 ? -6.816 -9.886 4.747 1.00 89.50 185 PHE A C 1
ATOM 1435 O O . PHE A 1 185 ? -7.937 -9.822 5.249 1.00 89.50 185 PHE A O 1
ATOM 1442 N N . LEU A 1 186 ? -5.713 -9.881 5.495 1.00 87.75 186 LEU A N 1
ATOM 1443 C CA . LEU A 1 186 ? -5.762 -9.852 6.953 1.00 87.75 186 LEU A CA 1
ATOM 1444 C C . LEU A 1 186 ? -6.362 -8.540 7.478 1.00 87.75 186 LEU A C 1
ATOM 1446 O O . LEU A 1 186 ? -7.212 -8.577 8.364 1.00 87.75 186 LEU A O 1
ATOM 1450 N N . LEU A 1 187 ? -5.996 -7.397 6.891 1.00 84.25 187 LEU A N 1
ATOM 1451 C CA . LEU A 1 187 ? -6.582 -6.085 7.178 1.00 84.25 187 LEU A CA 1
ATOM 1452 C C . LEU A 1 187 ? -8.055 -6.010 6.765 1.00 84.25 187 LEU A C 1
ATOM 1454 O O . LEU A 1 187 ? -8.826 -5.346 7.456 1.00 84.25 187 LEU A O 1
ATOM 1458 N N . ALA A 1 188 ? -8.461 -6.703 5.697 1.00 87.94 188 ALA A N 1
ATOM 1459 C CA . ALA A 1 188 ? -9.854 -6.766 5.267 1.00 87.94 188 ALA A CA 1
ATOM 1460 C C . ALA A 1 188 ? -10.739 -7.597 6.212 1.00 87.94 188 ALA A C 1
ATOM 1462 O O . ALA A 1 188 ? -11.878 -7.218 6.484 1.00 87.94 188 ALA A O 1
ATOM 1463 N N . ILE A 1 189 ? -10.219 -8.710 6.741 1.00 87.62 189 ILE A N 1
ATOM 1464 C CA . ILE A 1 189 ? -10.960 -9.627 7.623 1.00 87.62 189 ILE A CA 1
ATOM 1465 C C . ILE A 1 189 ? -11.070 -9.074 9.048 1.00 87.62 189 ILE A C 1
ATOM 1467 O O . ILE A 1 189 ? -12.127 -9.188 9.669 1.00 87.62 189 ILE A O 1
ATOM 1471 N N . LEU A 1 190 ? -10.009 -8.453 9.572 1.00 84.25 190 LEU A N 1
ATOM 1472 C CA . LEU A 1 190 ? -9.923 -8.021 10.973 1.00 84.25 190 LEU A CA 1
ATOM 1473 C C . LEU A 1 190 ? -11.087 -7.131 11.470 1.00 84.25 190 LEU A C 1
ATOM 1475 O O . LEU A 1 190 ? -11.536 -7.331 12.601 1.00 84.25 190 LEU A O 1
ATOM 1479 N N . PRO A 1 191 ? -11.615 -6.164 10.693 1.00 79.25 191 PRO A N 1
ATOM 1480 C CA . PRO A 1 191 ? -12.727 -5.322 11.131 1.00 79.25 191 PRO A CA 1
ATOM 1481 C C . PRO A 1 191 ? -14.112 -5.959 10.945 1.00 79.25 191 PRO A C 1
ATOM 1483 O O . PRO A 1 191 ? -15.075 -5.442 11.507 1.00 79.25 191 PRO A O 1
ATOM 1486 N N . VAL A 1 192 ? -14.262 -7.065 10.206 1.00 83.25 192 VAL A N 1
ATOM 1487 C CA . VAL A 1 192 ? -15.581 -7.692 9.979 1.00 83.25 192 VAL A CA 1
ATOM 1488 C C . VAL A 1 192 ? -16.215 -8.181 11.293 1.00 83.25 192 VAL A C 1
ATOM 1490 O O . VAL A 1 192 ? -17.365 -7.815 11.556 1.00 83.25 192 VAL A O 1
ATOM 1493 N N . PRO A 1 193 ? -15.496 -8.904 12.179 1.00 81.06 193 PRO A N 1
ATOM 1494 C CA . PRO A 1 193 ? -16.012 -9.259 13.502 1.00 81.06 193 PRO A CA 1
ATOM 1495 C C . PRO A 1 193 ? -16.266 -8.039 14.395 1.00 81.06 193 PRO A C 1
ATOM 1497 O O . PRO A 1 193 ? -17.236 -8.012 15.148 1.00 81.06 193 PRO A O 1
ATOM 1500 N N . LEU A 1 194 ? -15.420 -7.008 14.288 1.00 77.00 194 LEU A N 1
ATOM 1501 C CA . LEU A 1 194 ? -15.538 -5.777 15.073 1.00 77.00 194 LEU A CA 1
ATOM 1502 C C . LEU A 1 194 ? -16.829 -5.010 14.738 1.00 77.00 194 LEU A C 1
ATOM 1504 O O . LEU A 1 194 ? -17.515 -4.528 15.636 1.00 77.00 194 LEU A O 1
ATOM 1508 N N . ILE A 1 195 ? -17.192 -4.940 13.454 1.00 77.19 195 ILE A N 1
ATOM 1509 C CA . ILE A 1 195 ? -18.431 -4.306 12.978 1.00 77.19 195 ILE A CA 1
ATOM 1510 C C . ILE A 1 195 ? -19.671 -5.060 13.476 1.00 77.19 195 ILE A C 1
ATOM 1512 O O . ILE A 1 195 ? -20.712 -4.443 13.676 1.00 77.19 195 ILE A O 1
ATOM 1516 N N . TRP A 1 196 ? -19.585 -6.375 13.689 1.00 76.00 196 TRP A N 1
ATOM 1517 C CA . TRP A 1 196 ? -20.719 -7.167 14.177 1.00 76.00 196 TRP A CA 1
ATOM 1518 C C . TRP A 1 196 ? -21.052 -6.889 15.648 1.00 76.00 196 TRP A C 1
ATOM 1520 O O . TRP A 1 196 ? -22.203 -7.009 16.057 1.00 76.00 196 TRP A O 1
ATOM 1530 N N . GLN A 1 197 ? -20.055 -6.498 16.445 1.00 75.44 197 GLN A N 1
ATOM 1531 C CA . GLN A 1 197 ? -20.226 -6.228 17.875 1.00 75.44 197 GLN A CA 1
ATOM 1532 C C . GLN A 1 197 ? -20.699 -4.801 18.175 1.00 75.44 197 GLN A C 1
ATOM 1534 O O . GLN A 1 197 ? -21.196 -4.541 19.269 1.00 75.44 197 GLN A O 1
ATOM 1539 N N . ILE A 1 198 ? -20.543 -3.871 17.230 1.00 75.12 198 ILE A N 1
ATOM 1540 C CA . ILE A 1 198 ? -20.840 -2.451 17.432 1.00 75.12 198 ILE A CA 1
ATOM 1541 C C . ILE A 1 198 ? -22.039 -2.053 16.568 1.00 75.12 198 ILE A C 1
ATOM 1543 O O . ILE A 1 198 ? -22.034 -2.225 15.350 1.00 75.12 198 ILE A O 1
ATOM 1547 N N . SER A 1 199 ? -23.053 -1.445 17.184 1.00 72.81 199 SER A N 1
ATOM 1548 C CA . SER A 1 199 ? -24.228 -0.873 16.515 1.00 72.81 199 SER A CA 1
ATOM 1549 C C . SER A 1 199 ? -23.877 0.413 15.749 1.00 72.81 199 SER A C 1
ATOM 1551 O O . SER A 1 199 ? -24.224 1.526 16.139 1.00 72.81 199 SER A O 1
ATOM 1553 N N . LEU A 1 200 ? -23.148 0.274 14.640 1.00 78.81 200 LEU A N 1
ATOM 1554 C CA . LEU A 1 200 ? -22.796 1.386 13.756 1.00 78.81 200 LEU A CA 1
ATOM 1555 C C . LEU A 1 200 ? -23.953 1.765 12.823 1.00 78.81 200 LEU A C 1
ATOM 1557 O O . LEU A 1 200 ? -24.710 0.917 12.351 1.00 78.81 200 LEU A O 1
ATOM 1561 N N . ASN A 1 201 ? -24.016 3.050 12.463 1.00 86.06 201 ASN A N 1
ATOM 1562 C CA . ASN A 1 201 ? -24.902 3.532 11.405 1.00 86.06 201 ASN A CA 1
ATOM 1563 C C . ASN A 1 201 ? -24.611 2.814 10.076 1.00 86.06 201 ASN A C 1
ATOM 1565 O O . ASN A 1 201 ? -23.455 2.682 9.664 1.00 86.06 201 ASN A O 1
ATOM 1569 N N . LEU A 1 202 ? -25.671 2.429 9.358 1.00 83.25 202 LEU A N 1
ATOM 1570 C CA . LEU A 1 202 ? -25.587 1.660 8.109 1.00 83.25 202 LEU A CA 1
ATOM 1571 C C . LEU A 1 202 ? -24.725 2.351 7.038 1.00 83.25 202 LEU A C 1
ATOM 1573 O O . LEU A 1 202 ? -23.963 1.692 6.336 1.00 83.25 202 LEU A O 1
ATOM 1577 N N . ARG A 1 203 ? -24.757 3.689 6.984 1.00 85.81 203 ARG A N 1
ATOM 1578 C CA . ARG A 1 203 ? -23.891 4.496 6.105 1.00 85.81 203 ARG A CA 1
ATOM 1579 C C . ARG A 1 203 ? -22.402 4.243 6.363 1.00 85.81 203 ARG A C 1
ATOM 1581 O O . ARG A 1 203 ? -21.659 3.956 5.432 1.00 85.81 203 ARG A O 1
ATOM 1588 N N . THR A 1 204 ? -21.979 4.287 7.625 1.00 84.75 204 THR A N 1
ATOM 1589 C CA . THR A 1 204 ? -20.581 4.062 8.022 1.00 84.75 204 THR A CA 1
ATOM 1590 C C . THR A 1 204 ? -20.154 2.620 7.776 1.00 84.75 204 THR A C 1
ATOM 1592 O O . THR A 1 204 ? -19.036 2.370 7.330 1.00 84.75 204 THR A O 1
ATOM 1595 N N . ARG A 1 205 ? -21.064 1.668 8.012 1.00 84.94 205 ARG A N 1
ATOM 1596 C CA . ARG A 1 205 ? -20.836 0.246 7.745 1.00 84.94 205 ARG A CA 1
ATOM 1597 C C . ARG A 1 205 ? -20.547 -0.019 6.267 1.00 84.94 205 ARG A C 1
ATOM 1599 O O . ARG A 1 205 ? -19.604 -0.741 5.963 1.00 84.94 205 ARG A O 1
ATOM 1606 N N . ILE A 1 206 ? -21.314 0.585 5.359 1.00 87.38 206 ILE A N 1
ATOM 1607 C CA . ILE A 1 206 ? -21.087 0.438 3.915 1.00 87.38 206 ILE A CA 1
ATOM 1608 C C . ILE A 1 206 ? -19.752 1.068 3.511 1.00 87.38 206 ILE A C 1
ATOM 1610 O O . ILE A 1 206 ? -18.980 0.423 2.811 1.00 87.38 206 ILE A O 1
ATOM 1614 N N . SER A 1 207 ? -19.439 2.283 3.980 1.00 88.31 207 SER A N 1
ATOM 1615 C CA . SER A 1 207 ? -18.152 2.927 3.675 1.00 88.31 207 SER A CA 1
ATOM 1616 C C . SER A 1 207 ? -16.960 2.067 4.096 1.00 88.31 207 SER A C 1
ATOM 1618 O O . SER A 1 207 ? -16.009 1.931 3.332 1.00 88.31 207 SER A O 1
ATOM 1620 N N . LEU A 1 208 ? -17.032 1.439 5.273 1.00 87.00 208 LEU A N 1
ATOM 1621 C CA . LEU A 1 208 ? -16.010 0.504 5.739 1.00 87.00 208 LEU A CA 1
ATOM 1622 C C . LEU A 1 208 ? -15.885 -0.714 4.819 1.00 87.00 208 LEU A C 1
ATOM 1624 O O . LEU A 1 208 ? -14.782 -1.028 4.386 1.00 87.00 208 LEU A O 1
ATOM 1628 N N . LEU A 1 209 ? -16.999 -1.365 4.470 1.00 86.44 209 LEU A N 1
ATOM 1629 C CA . LEU A 1 209 ? -16.988 -2.532 3.578 1.00 86.44 209 LEU A CA 1
ATOM 1630 C C . LEU A 1 209 ? -16.411 -2.212 2.194 1.00 86.44 209 LEU A C 1
ATOM 1632 O O . LEU A 1 209 ? -15.658 -3.016 1.647 1.00 86.44 209 LEU A O 1
ATOM 1636 N N . VAL A 1 210 ? -16.729 -1.038 1.642 1.00 89.50 210 VAL A N 1
ATOM 1637 C CA . VAL A 1 210 ? -16.195 -0.593 0.350 1.00 89.50 210 VAL A CA 1
ATOM 1638 C C . VAL A 1 210 ? -14.680 -0.445 0.429 1.00 89.50 210 VAL A C 1
ATOM 1640 O O . VAL A 1 210 ? -13.980 -1.076 -0.356 1.00 89.50 210 VAL A O 1
ATOM 1643 N N . ILE A 1 211 ? -14.162 0.311 1.402 1.00 88.19 211 ILE A N 1
ATOM 1644 C CA . ILE A 1 211 ? -12.714 0.541 1.544 1.00 88.19 211 ILE A CA 1
ATOM 1645 C C . ILE A 1 211 ? -11.960 -0.790 1.698 1.00 88.19 211 ILE A C 1
ATOM 1647 O O . ILE A 1 211 ? -10.955 -1.004 1.031 1.00 88.19 211 ILE A O 1
ATOM 1651 N N . LEU A 1 212 ? -12.480 -1.723 2.500 1.00 87.69 212 LEU A N 1
ATOM 1652 C CA . LEU A 1 212 ? -11.861 -3.041 2.703 1.00 87.69 212 LEU A CA 1
ATOM 1653 C C . LEU A 1 212 ? -11.879 -3.910 1.438 1.00 87.69 212 LEU A C 1
ATOM 1655 O O . LEU A 1 212 ? -10.945 -4.668 1.189 1.00 87.69 212 LEU A O 1
ATOM 1659 N N . SER A 1 213 ? -12.921 -3.785 0.617 1.00 90.62 213 SER A N 1
ATOM 1660 C CA . SER A 1 213 ? -13.009 -4.499 -0.660 1.00 90.62 213 SER A CA 1
ATOM 1661 C C . SER A 1 213 ? -11.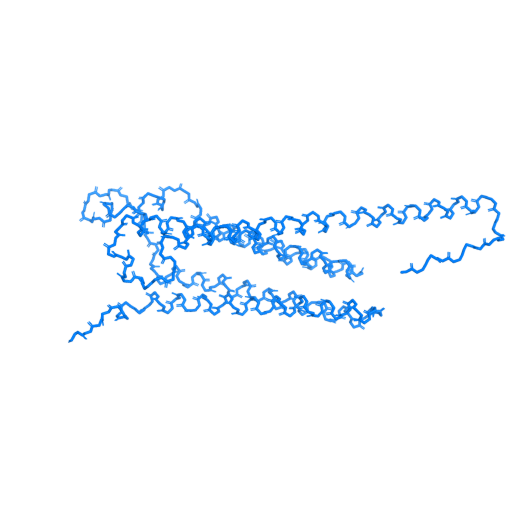986 -3.978 -1.675 1.00 90.62 213 SER A C 1
ATOM 1663 O O . SER A 1 213 ? -11.437 -4.761 -2.452 1.00 90.62 213 SER A O 1
ATOM 1665 N N . LEU A 1 214 ? -11.695 -2.669 -1.653 1.00 90.06 214 LEU A N 1
ATOM 1666 C CA . LEU A 1 214 ? -10.669 -2.069 -2.510 1.00 90.06 214 LEU A CA 1
ATOM 1667 C C . LEU A 1 214 ? -9.265 -2.605 -2.187 1.00 90.06 214 LEU A C 1
ATOM 1669 O O . LEU A 1 214 ? -8.491 -2.834 -3.116 1.00 90.06 214 LEU A O 1
ATOM 1673 N N . GLU A 1 215 ? -8.948 -2.862 -0.916 1.00 87.81 215 GLU A N 1
ATOM 1674 C CA . GLU A 1 215 ? -7.647 -3.424 -0.512 1.00 87.81 215 GLU A CA 1
ATOM 1675 C C . GLU A 1 215 ? -7.432 -4.832 -1.086 1.00 87.81 215 GLU A C 1
ATOM 1677 O O . GLU A 1 215 ? -6.393 -5.111 -1.687 1.00 87.81 215 GLU A O 1
ATOM 1682 N N . ILE A 1 216 ? -8.439 -5.709 -0.990 1.00 89.31 216 ILE A N 1
ATOM 1683 C CA . ILE A 1 216 ? -8.366 -7.067 -1.556 1.00 89.31 216 ILE A CA 1
ATOM 1684 C C . ILE A 1 216 ? -8.145 -7.005 -3.073 1.00 89.31 216 ILE A C 1
ATOM 1686 O O . ILE A 1 216 ? -7.305 -7.724 -3.622 1.00 89.31 216 ILE A O 1
ATOM 1690 N N . PHE A 1 217 ? -8.880 -6.125 -3.756 1.00 90.69 217 PHE A N 1
ATOM 1691 C CA . PHE A 1 217 ? -8.749 -5.936 -5.197 1.00 90.69 217 PHE A CA 1
ATOM 1692 C C . PHE A 1 217 ? -7.352 -5.430 -5.592 1.00 90.69 217 PHE A C 1
ATOM 1694 O O . PHE A 1 217 ? -6.750 -5.925 -6.554 1.00 90.69 217 PHE A O 1
ATOM 1701 N N . ALA A 1 218 ? -6.801 -4.482 -4.832 1.00 87.38 218 ALA A N 1
ATOM 1702 C CA . ALA A 1 218 ? -5.451 -3.971 -5.039 1.00 87.38 218 ALA A CA 1
ATOM 1703 C C . ALA A 1 218 ? -4.388 -5.064 -4.828 1.00 87.38 218 ALA A C 1
ATOM 1705 O O . ALA A 1 218 ? -3.504 -5.230 -5.675 1.00 87.38 218 ALA A O 1
ATOM 1706 N N . GLY A 1 219 ? -4.511 -5.860 -3.761 1.00 87.81 219 GLY A N 1
ATOM 1707 C CA . GLY A 1 219 ? -3.627 -6.991 -3.474 1.00 87.81 219 GLY A CA 1
ATOM 1708 C C . GLY A 1 219 ? -3.632 -8.036 -4.594 1.00 87.81 219 GLY A C 1
ATOM 1709 O O . GLY A 1 219 ? -2.571 -8.411 -5.101 1.00 87.81 219 GLY A O 1
ATOM 1710 N N . ALA A 1 220 ? -4.820 -8.436 -5.059 1.00 88.12 220 ALA A N 1
ATOM 1711 C CA . ALA A 1 220 ? -4.979 -9.383 -6.165 1.00 88.12 220 ALA A CA 1
ATOM 1712 C C . ALA A 1 220 ? -4.343 -8.870 -7.469 1.00 88.12 220 ALA A C 1
ATOM 1714 O O . ALA A 1 220 ? -3.616 -9.600 -8.151 1.00 88.12 220 ALA A O 1
ATOM 1715 N N . THR A 1 221 ? -4.546 -7.588 -7.783 1.00 88.50 221 THR A N 1
ATOM 1716 C CA . THR A 1 221 ? -3.937 -6.936 -8.953 1.00 88.50 221 THR A CA 1
ATOM 1717 C C . THR A 1 221 ? -2.407 -6.925 -8.859 1.00 88.50 221 THR A C 1
ATOM 1719 O O . THR A 1 221 ? -1.712 -7.165 -9.852 1.00 88.50 221 THR A O 1
ATOM 1722 N N . GLY A 1 222 ? -1.857 -6.692 -7.664 1.00 85.19 222 GLY A N 1
ATOM 1723 C CA . GLY A 1 222 ? -0.417 -6.724 -7.407 1.00 85.19 222 GLY A CA 1
ATOM 1724 C C . GLY A 1 222 ? 0.206 -8.099 -7.659 1.00 85.19 222 GLY A C 1
ATOM 1725 O O . GLY A 1 222 ? 1.233 -8.191 -8.337 1.00 85.19 222 GLY A O 1
ATOM 1726 N N . VAL A 1 223 ? -0.436 -9.168 -7.178 1.00 86.56 223 VAL A N 1
ATOM 1727 C CA . VAL A 1 223 ? 0.008 -10.554 -7.411 1.00 86.56 223 VAL A CA 1
ATOM 1728 C C . VAL A 1 223 ? -0.047 -10.893 -8.897 1.00 86.56 223 VAL A C 1
ATOM 1730 O O . VAL A 1 223 ? 0.938 -11.388 -9.444 1.00 86.56 223 VAL A O 1
ATOM 1733 N N . PHE A 1 224 ? -1.142 -10.551 -9.580 1.00 88.38 224 PHE A N 1
ATOM 1734 C CA . PHE A 1 224 ? -1.270 -10.773 -11.020 1.00 88.38 224 PHE A CA 1
ATOM 1735 C C . PHE A 1 224 ? -0.130 -10.101 -11.799 1.00 88.38 224 PHE A C 1
ATOM 1737 O O . PHE A 1 224 ? 0.531 -10.739 -12.622 1.00 88.38 224 PHE A O 1
ATOM 1744 N N . ARG A 1 225 ? 0.180 -8.837 -11.479 1.00 85.19 225 ARG A N 1
ATOM 1745 C CA . ARG A 1 225 ? 1.305 -8.109 -12.084 1.00 85.19 225 ARG A CA 1
ATOM 1746 C C . ARG A 1 225 ? 2.644 -8.806 -11.832 1.00 85.19 225 ARG A C 1
ATOM 1748 O O . ARG A 1 225 ? 3.468 -8.884 -12.744 1.00 85.19 225 ARG A O 1
ATOM 1755 N N . ALA A 1 226 ? 2.879 -9.298 -10.617 1.00 83.94 226 ALA A N 1
ATOM 1756 C CA . ALA A 1 226 ? 4.124 -9.971 -10.254 1.00 83.94 226 ALA A CA 1
ATOM 1757 C C . ALA A 1 226 ? 4.302 -11.303 -11.007 1.00 83.94 226 ALA A C 1
ATOM 1759 O O . ALA A 1 226 ? 5.396 -11.583 -11.506 1.00 83.94 226 ALA A O 1
ATOM 1760 N N . THR A 1 227 ? 3.228 -12.079 -11.168 1.00 84.75 227 THR A N 1
ATOM 1761 C CA . THR A 1 227 ? 3.224 -13.342 -11.924 1.00 84.75 227 THR A CA 1
ATOM 1762 C C . THR A 1 227 ? 3.455 -13.116 -13.417 1.00 84.75 227 THR A C 1
ATOM 1764 O O . THR A 1 227 ? 4.299 -13.778 -14.025 1.00 84.75 227 THR A O 1
ATOM 1767 N N . VAL A 1 228 ? 2.777 -12.133 -14.016 1.00 83.75 228 VAL A N 1
ATOM 1768 C CA . VAL A 1 228 ? 2.985 -11.767 -15.429 1.00 83.75 228 VAL A CA 1
ATOM 1769 C C . VAL A 1 228 ? 4.414 -11.266 -15.665 1.00 83.75 228 VAL A C 1
ATOM 1771 O O . VAL A 1 228 ? 5.048 -11.611 -16.662 1.00 83.75 228 VAL A O 1
ATOM 1774 N N . SER A 1 229 ? 4.970 -10.492 -14.729 1.00 77.88 229 SER A N 1
ATOM 1775 C CA . SER A 1 229 ? 6.363 -10.047 -14.817 1.00 77.88 229 SER A CA 1
ATOM 1776 C C . SER A 1 229 ? 7.348 -11.217 -14.754 1.00 77.88 229 SER A C 1
ATOM 1778 O O . SER A 1 229 ? 8.342 -11.203 -15.472 1.00 77.88 229 SER A O 1
ATOM 1780 N N . ASN A 1 230 ? 7.096 -12.220 -13.912 1.00 77.56 230 ASN A N 1
ATOM 1781 C CA . ASN A 1 230 ? 7.977 -13.380 -13.771 1.00 77.56 230 ASN A CA 1
ATOM 1782 C C . ASN A 1 230 ? 7.950 -14.295 -14.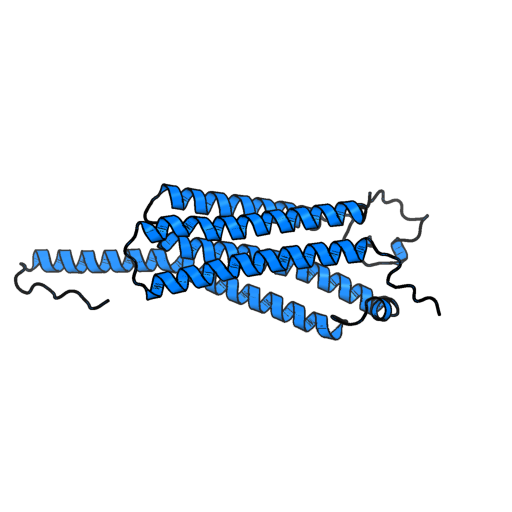992 1.00 77.56 230 ASN A C 1
ATOM 1784 O O . ASN A 1 230 ? 9.003 -14.660 -15.507 1.00 77.56 230 ASN A O 1
ATOM 1788 N N . THR A 1 231 ? 6.758 -14.596 -15.502 1.00 73.75 231 THR A N 1
ATOM 1789 C CA . THR A 1 231 ? 6.590 -15.385 -16.733 1.00 73.75 231 THR A CA 1
ATOM 1790 C C . THR A 1 231 ? 7.259 -14.702 -17.928 1.00 73.75 231 THR A C 1
ATOM 1792 O O . THR A 1 231 ? 8.025 -15.328 -18.654 1.00 73.75 231 THR A O 1
ATOM 1795 N N . THR A 1 232 ? 7.109 -13.378 -18.060 1.00 67.94 232 THR A N 1
ATOM 1796 C CA . THR A 1 232 ? 7.795 -12.596 -19.108 1.00 67.94 232 THR A CA 1
ATOM 1797 C C . THR A 1 232 ? 9.327 -12.671 -19.007 1.00 67.94 232 THR A C 1
ATOM 1799 O O . THR A 1 232 ? 10.014 -12.580 -20.021 1.00 67.94 232 THR A O 1
ATOM 1802 N N . LEU A 1 233 ? 9.886 -12.837 -17.803 1.00 63.75 233 LEU A N 1
ATOM 1803 C CA . LEU A 1 233 ? 11.331 -12.994 -17.604 1.00 63.75 233 LEU A CA 1
ATOM 1804 C C . LEU A 1 233 ? 11.827 -14.420 -17.897 1.00 63.75 233 LEU A C 1
ATOM 1806 O O . LEU A 1 233 ? 12.992 -14.578 -18.266 1.00 63.75 233 LEU A O 1
ATOM 1810 N N . GLN A 1 234 ? 10.972 -15.432 -17.723 1.00 63.84 234 GLN A N 1
ATOM 1811 C CA . GLN A 1 234 ? 11.292 -16.847 -17.944 1.00 63.84 234 GLN A CA 1
ATOM 1812 C C . GLN A 1 234 ? 11.160 -17.291 -19.406 1.00 63.84 234 GLN A C 1
ATOM 1814 O O . GLN A 1 234 ? 11.797 -18.276 -19.770 1.00 63.84 234 GLN A O 1
ATOM 1819 N N . ASP A 1 235 ? 10.420 -16.552 -20.242 1.00 58.78 235 ASP A N 1
ATOM 1820 C CA . ASP A 1 235 ? 10.234 -16.838 -21.672 1.00 58.78 235 ASP A CA 1
ATOM 1821 C C . ASP A 1 2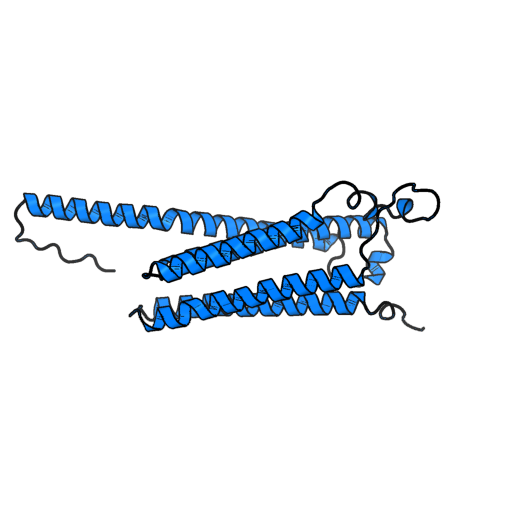35 ? 11.117 -15.957 -22.589 1.00 58.78 235 ASP A C 1
ATOM 1823 O O . ASP A 1 235 ? 10.632 -15.011 -23.221 1.00 58.78 235 ASP A O 1
ATOM 1827 N N . PRO A 1 236 ? 12.420 -16.264 -22.765 1.00 56.59 236 PRO A N 1
ATOM 1828 C CA . PRO A 1 236 ? 13.295 -15.524 -23.676 1.00 56.59 236 PRO A CA 1
ATOM 1829 C C . PRO A 1 236 ? 12.958 -15.737 -25.163 1.00 56.59 236 PRO A C 1
ATOM 1831 O O . PRO A 1 236 ? 13.435 -14.979 -26.005 1.00 56.59 236 PRO A O 1
ATOM 1834 N N . ARG A 1 237 ? 12.137 -16.740 -25.515 1.00 48.41 237 ARG A N 1
ATOM 1835 C CA . ARG A 1 237 ? 11.780 -17.065 -26.913 1.00 48.41 237 ARG A CA 1
ATOM 1836 C C . ARG A 1 237 ? 10.598 -16.264 -27.464 1.00 48.41 237 ARG A C 1
ATOM 1838 O O . ARG A 1 237 ? 10.370 -16.297 -28.668 1.00 48.41 237 ARG A O 1
ATOM 1845 N N . ARG A 1 238 ? 9.874 -15.501 -26.636 1.00 52.19 238 ARG A N 1
ATOM 1846 C CA . ARG A 1 238 ? 8.685 -14.747 -27.083 1.00 52.19 238 ARG A CA 1
ATOM 1847 C C . ARG A 1 238 ? 9.005 -13.606 -28.059 1.00 52.19 238 ARG A C 1
ATOM 1849 O O . ARG A 1 238 ? 8.123 -13.158 -28.783 1.00 52.19 238 ARG A O 1
ATOM 1856 N N . PHE A 1 239 ? 10.259 -13.153 -28.097 1.00 54.00 239 PHE A N 1
ATOM 1857 C CA . PHE A 1 239 ? 10.720 -12.072 -28.978 1.00 54.00 239 PHE A CA 1
ATOM 1858 C C . PHE A 1 239 ? 11.348 -12.558 -30.291 1.00 54.00 239 PHE A C 1
ATOM 1860 O O . PHE A 1 239 ? 11.711 -11.732 -31.125 1.00 54.00 239 PHE A O 1
ATOM 1867 N N . VAL A 1 240 ? 11.470 -13.873 -30.499 1.00 50.09 240 VAL A N 1
ATOM 1868 C CA . VAL A 1 240 ? 11.954 -14.447 -31.759 1.00 50.09 240 VAL A CA 1
ATOM 1869 C C . VAL A 1 240 ? 10.735 -14.843 -32.588 1.00 50.09 240 VAL A C 1
ATOM 1871 O O . VAL A 1 240 ? 10.180 -15.923 -32.417 1.00 50.09 240 VAL A O 1
ATOM 1874 N N . HIS A 1 241 ? 10.282 -13.948 -33.466 1.00 49.72 241 HIS A N 1
ATOM 1875 C CA . HIS A 1 241 ? 9.421 -14.356 -34.575 1.00 49.72 241 HIS A CA 1
ATOM 1876 C C . HIS A 1 241 ? 10.303 -15.037 -35.619 1.00 49.72 241 HIS A C 1
ATOM 1878 O O . HIS A 1 241 ? 11.198 -14.402 -36.179 1.00 49.72 241 HIS A O 1
ATOM 1884 N N . ASN A 1 242 ? 10.065 -16.329 -35.850 1.00 43.91 242 ASN A N 1
ATOM 1885 C CA . ASN A 1 242 ? 10.555 -16.988 -37.053 1.00 43.91 242 ASN A CA 1
ATOM 1886 C C . ASN A 1 242 ? 9.866 -16.294 -38.236 1.00 43.91 242 ASN A C 1
ATOM 1888 O O . ASN A 1 242 ? 8.636 -16.206 -38.248 1.00 43.91 242 ASN A O 1
ATOM 1892 N N . LYS A 1 243 ? 10.663 -15.711 -39.132 1.00 43.31 243 LYS A N 1
ATOM 1893 C CA . LYS A 1 243 ? 10.168 -15.186 -40.407 1.00 43.31 243 LYS A CA 1
ATOM 1894 C C . LYS A 1 243 ? 9.749 -16.332 -41.313 1.00 43.31 243 LYS A C 1
ATOM 1896 O O . LYS A 1 243 ? 10.410 -17.391 -41.234 1.00 43.31 243 LYS A O 1
#